Protein AF-0000000070726426 (afdb_homodimer)

Foldseek 3Di:
DVVCVVVVPPDPAQVCLVVQLVVCVVVVPVVSVQVSLVCLQPPYPDDLLVQCLSCQQNVPPVSVVVSLVPDAALCSCPNNDDPDPVSHDPVRVVVVVVSNVPHD/DVVCVPPVCPDDAQVCLVVQLVVCVVVVPVVSVQVSLVCLQPPYPDDLLVQCLSCQLNVPPVSVVVSLVPDAALCSCPNNDDPDPVSHDPVRVVVVVVSNVPHD

Nearest PDB structures (foldseek):
  8vpq-assembly1_A  TM=5.623E-01  e=3.431E+00  Homo sapiens
  7w3b-assembly1_Y  TM=4.624E-01  e=4.066E+00  Homo sapiens
  8voj-assembly1_A  TM=6.658E-01  e=1.156E+00  Homo sapiens
  8vpq-assembly1_A  TM=5.640E-01  e=2.253E+00  Homo sapiens

Organism: Caenorhabditis briggsae (NCBI:txid6238)

Secondary structure (DSSP, 8-state):
-HHHHHTTS----GGGHHHHHHHHHHTT-HHHHHHHHHHHHHT----HHHHHHHHHHTT-HHHHHHHHHT--SGGGGTT---SSGGGS-HHHHHHHHHHHHH--/-HHHHH-------GGGHHHHHHHHHHTT-HHHHHHHHHHHHHT----HHHHHHHHHHTT-HHHHHHHHHT--SGGGGTT---SSGGGS-HHHHHHHHHHHHH--

Structure (mmCIF, N/CA/C/O backbone):
data_AF-0000000070726426-model_v1
#
loop_
_entity.id
_entity.type
_entity.pdbx_description
1 polymer 'Protein CBG14992'
#
loop_
_atom_site.group_PDB
_atom_site.id
_atom_site.type_symbol
_atom_site.label_atom_id
_atom_site.label_alt_id
_atom_site.label_comp_id
_atom_site.label_asym_id
_atom_site.label_entity_id
_atom_site.label_seq_id
_atom_site.pdbx_PDB_ins_code
_atom_site.Cartn_x
_atom_site.Cartn_y
_atom_site.Cartn_z
_atom_site.occupancy
_atom_site.B_iso_or_equiv
_atom_site.auth_seq_id
_atom_site.auth_comp_id
_atom_site.auth_asym_id
_atom_site.auth_atom_id
_atom_site.pdbx_PDB_model_num
ATOM 1 N N . MET A 1 1 ? -20.375 26.469 16.703 1 30.02 1 MET A N 1
ATOM 2 C CA . MET A 1 1 ? -20.094 26.672 18.125 1 30.02 1 MET A CA 1
ATOM 3 C C . MET A 1 1 ? -18.766 26.031 18.516 1 30.02 1 MET A C 1
ATOM 5 O O . MET A 1 1 ? -17.938 26.672 19.156 1 30.02 1 MET A O 1
ATOM 9 N N . PHE A 1 2 ? -18.438 24.703 17.984 1 35.88 2 PHE A N 1
ATOM 10 C CA . PHE A 1 2 ? -17.312 23.891 18.422 1 35.88 2 PHE A CA 1
ATOM 11 C C . PHE A 1 2 ? -16 24.422 17.828 1 35.88 2 PHE A C 1
ATOM 13 O O . PHE A 1 2 ? -15.016 24.578 18.547 1 35.88 2 PHE A O 1
ATOM 20 N N . LEU A 1 3 ? -15.891 24.594 16.609 1 40.06 3 LEU A N 1
ATOM 21 C CA . LEU A 1 3 ? -14.695 25.141 15.961 1 40.06 3 LEU A CA 1
ATOM 22 C C . LEU A 1 3 ? -14.586 26.641 16.203 1 40.06 3 LEU A C 1
ATOM 24 O O . LEU A 1 3 ? -13.477 27.188 16.25 1 40.06 3 LEU A O 1
ATOM 28 N N . GLU A 1 4 ? -15.469 27.359 16.312 1 42.41 4 GLU A N 1
ATOM 29 C CA . GLU A 1 4 ? -15.453 28.734 16.812 1 42.41 4 GLU A CA 1
ATOM 30 C C . GLU A 1 4 ? -15.016 28.781 18.266 1 42.41 4 GLU A C 1
ATOM 32 O O . GLU A 1 4 ? -14.305 29.703 18.672 1 42.41 4 GLU A O 1
ATOM 37 N N . LEU A 1 5 ? -15.539 28.078 19.125 1 38.78 5 LEU A N 1
ATOM 38 C CA . LEU A 1 5 ? -15.359 27.781 20.531 1 38.78 5 LEU A CA 1
ATOM 39 C C . LEU A 1 5 ? -14.086 26.984 20.766 1 38.78 5 LEU A C 1
ATOM 41 O O . LEU A 1 5 ? -13.406 27.156 21.781 1 38.78 5 LEU A O 1
ATOM 45 N N . VAL A 1 6 ? -13.422 25.891 19.906 1 43.5 6 VAL A N 1
ATOM 46 C CA . VAL A 1 6 ? -12.109 25.672 19.312 1 43.5 6 VAL A CA 1
ATOM 47 C C . VAL A 1 6 ? -11.695 26.891 18.5 1 43.5 6 VAL A C 1
ATOM 49 O O . VAL A 1 6 ? -10.555 27.344 18.594 1 43.5 6 VAL A O 1
ATOM 52 N N . TYR A 1 7 ? -12.258 27.312 17.219 1 45.31 7 TYR A N 1
ATOM 53 C CA . TYR A 1 7 ? -11.367 28.328 16.641 1 45.31 7 TYR A CA 1
ATOM 54 C C . TYR A 1 7 ? -11.586 29.688 17.297 1 45.31 7 TYR A C 1
ATOM 56 O O . TYR A 1 7 ? -11.031 30.688 16.844 1 45.31 7 TYR A O 1
ATOM 64 N N . GLY A 1 8 ? -12.523 29.609 17.953 1 40.12 8 GLY A N 1
ATOM 65 C CA . GLY A 1 8 ? -12.188 30.875 18.609 1 40.12 8 GLY A CA 1
ATOM 66 C C . GLY A 1 8 ? -10.695 31.078 18.766 1 40.12 8 GLY A C 1
ATOM 67 O O . GLY A 1 8 ? -10.25 32.156 19.188 1 40.12 8 GLY A O 1
ATOM 68 N N . ILE A 1 9 ? -10.086 30.031 19.578 1 44.16 9 ILE A N 1
ATOM 69 C CA . ILE A 1 9 ? -8.688 29.781 19.922 1 44.16 9 ILE A CA 1
ATOM 70 C C . ILE A 1 9 ? -7.863 29.609 18.656 1 44.16 9 ILE A C 1
ATOM 72 O O . ILE A 1 9 ? -8.055 28.641 17.906 1 44.16 9 ILE A O 1
ATOM 76 N N . SER A 1 10 ? -7.43 30.562 17.875 1 51.22 10 SER A N 1
ATOM 77 C CA . SER A 1 10 ? -6.562 30.859 16.734 1 51.22 10 SER A CA 1
ATOM 78 C C . SER A 1 10 ? -5.57 29.734 16.484 1 51.22 10 SER A C 1
ATOM 80 O O . SER A 1 10 ? -5.328 29.359 15.344 1 51.22 10 SER A O 1
ATOM 82 N N . VAL A 1 11 ? -4.445 29.312 17.391 1 64.62 11 VAL A N 1
ATOM 83 C CA . VAL A 1 11 ? -3.053 28.984 17.094 1 64.62 11 VAL A CA 1
ATOM 84 C C . VAL A 1 11 ? -2.879 27.469 17.062 1 64.62 11 VAL A C 1
ATOM 86 O O . VAL A 1 11 ? -3.057 26.797 18.078 1 64.62 11 VAL A O 1
ATOM 89 N N . VAL A 1 12 ? -3.324 26.844 15.984 1 81.44 12 VAL A N 1
ATOM 90 C CA . VAL A 1 12 ? -2.816 25.484 15.789 1 81.44 12 VAL A CA 1
ATOM 91 C C . VAL A 1 12 ? -1.344 25.422 16.188 1 81.44 12 VAL A C 1
ATOM 93 O O . VAL A 1 12 ? -0.541 26.25 15.75 1 81.44 12 VAL A O 1
ATOM 96 N N . GLU A 1 13 ? -1.135 24.594 17.25 1 87.5 13 GLU A N 1
ATOM 97 C CA . GLU A 1 13 ? 0.245 24.391 17.688 1 87.5 13 GLU A CA 1
ATOM 98 C C . GLU A 1 13 ? 0.695 22.953 17.438 1 87.5 13 GLU A C 1
ATOM 100 O O . GLU A 1 13 ? -0.13 22.031 17.391 1 87.5 13 GLU A O 1
ATOM 105 N N . ASP A 1 14 ? 1.943 22.781 17.344 1 93.5 14 ASP A N 1
ATOM 106 C CA . ASP A 1 14 ? 2.533 21.469 17.062 1 93.5 14 ASP A CA 1
ATOM 107 C C . ASP A 1 14 ? 2.094 20.438 18.109 1 93.5 14 ASP A C 1
ATOM 109 O O . ASP A 1 14 ? 1.798 19.297 17.766 1 93.5 14 ASP A O 1
ATOM 113 N N . GLU A 1 15 ? 1.924 20.812 19.328 1 91.25 15 GLU A N 1
ATOM 114 C CA . GLU A 1 15 ? 1.664 19.891 20.438 1 91.25 15 GLU A CA 1
ATOM 115 C C . GLU A 1 15 ? 0.24 19.359 20.375 1 91.25 15 GLU A C 1
ATOM 117 O O . GLU A 1 15 ? -0.05 18.297 20.938 1 91.25 15 GLU A O 1
ATOM 122 N N . LYS A 1 16 ? -0.552 19.953 19.703 1 91.56 16 LYS A N 1
ATOM 123 C CA . LYS A 1 16 ? -1.965 19.594 19.734 1 91.56 16 LYS A CA 1
ATOM 124 C C . LYS A 1 16 ? -2.449 19.109 18.375 1 91.56 16 LYS A C 1
ATOM 126 O O . LYS A 1 16 ? -3.594 18.672 18.234 1 91.56 16 LYS A O 1
ATOM 131 N N . ILE A 1 17 ? -1.637 19.172 17.422 1 94.31 17 ILE A N 1
ATOM 132 C CA . ILE A 1 17 ? -2.039 19 16.031 1 94.31 17 ILE A CA 1
ATOM 133 C C . ILE A 1 17 ? -2.607 17.594 15.836 1 94.31 17 ILE A C 1
ATOM 135 O O . ILE A 1 17 ? -3.619 17.422 15.148 1 94.31 17 ILE A O 1
ATOM 139 N N . SER A 1 18 ? -2.098 16.594 16.438 1 93.75 18 SER A N 1
ATOM 140 C CA . SER A 1 18 ? -2.561 15.219 16.281 1 93.75 18 SER A CA 1
ATOM 141 C C . SER A 1 18 ? -3.969 15.039 16.844 1 93.75 18 SER A C 1
ATOM 143 O O . SER A 1 18 ? -4.828 14.445 16.188 1 93.75 18 SER A O 1
ATOM 145 N N . GLU A 1 19 ? -4.133 15.508 18 1 93.5 19 GLU A N 1
ATOM 146 C CA . GLU A 1 19 ? -5.445 15.406 18.625 1 93.5 19 GLU A CA 1
ATOM 147 C C . GLU A 1 19 ? -6.496 16.188 17.844 1 93.5 19 GLU A C 1
ATOM 149 O O . GLU A 1 19 ? -7.621 15.711 17.672 1 93.5 19 GLU A O 1
ATOM 154 N N . LEU A 1 20 ? -6.117 17.359 17.469 1 93.5 20 LEU A N 1
ATOM 155 C CA . LEU A 1 20 ? -7.027 18.188 16.688 1 93.5 20 LEU A CA 1
ATOM 156 C C . LEU A 1 20 ? -7.453 17.484 15.414 1 93.5 20 LEU A C 1
ATOM 158 O O . LEU A 1 20 ? -8.633 17.484 15.062 1 93.5 20 LEU A O 1
ATOM 162 N N . LEU A 1 21 ? -6.555 16.875 14.75 1 95.06 21 LEU A N 1
ATOM 163 C CA . LEU A 1 21 ? -6.832 16.188 13.5 1 95.06 21 LEU A CA 1
ATOM 164 C C . LEU A 1 21 ? -7.75 14.992 13.734 1 95.06 21 LEU A C 1
ATOM 166 O O . LEU A 1 21 ? -8.68 14.75 12.961 1 95.06 21 LEU A O 1
ATOM 170 N N . LYS A 1 22 ? -7.484 14.273 14.75 1 94.69 22 LYS A N 1
ATOM 171 C CA . LYS A 1 22 ? -8.32 13.125 15.086 1 94.69 22 LYS A CA 1
ATOM 172 C C . LYS A 1 22 ? -9.773 13.547 15.297 1 94.69 22 LYS A C 1
ATOM 174 O O . LYS A 1 22 ? -10.688 12.914 14.766 1 94.69 22 LYS A O 1
ATOM 179 N N . LEU A 1 23 ? -9.922 14.555 16.047 1 93.31 23 LEU A N 1
ATOM 180 C CA . LEU A 1 23 ? -11.266 15.062 16.312 1 93.31 23 LEU A CA 1
ATOM 181 C C . LEU A 1 23 ? -11.922 15.57 15.031 1 93.31 23 LEU A C 1
ATOM 183 O O . LEU A 1 23 ? -13.094 15.266 14.773 1 93.31 23 LEU A O 1
ATOM 187 N N . ALA A 1 24 ? -11.195 16.422 14.297 1 94.62 24 ALA A N 1
ATOM 188 C CA . ALA A 1 24 ? -11.719 16.969 13.047 1 94.62 24 ALA A CA 1
ATOM 189 C C . ALA A 1 24 ? -12.164 15.844 12.109 1 94.62 24 ALA A C 1
ATOM 191 O O . ALA A 1 24 ? -13.203 15.945 11.461 1 94.62 24 ALA A O 1
ATOM 192 N N . ASP A 1 25 ? -11.406 14.789 11.984 1 93.19 25 ASP A N 1
ATOM 193 C CA . ASP A 1 25 ? -11.727 13.641 11.141 1 93.19 25 ASP A CA 1
ATOM 194 C C . ASP A 1 25 ? -12.953 12.906 11.664 1 93.19 25 ASP A C 1
ATOM 196 O O . ASP A 1 25 ? -13.844 12.539 10.891 1 93.19 25 ASP A O 1
ATOM 200 N N . PHE A 1 26 ? -13.039 12.789 12.938 1 94.06 26 PHE A N 1
ATOM 201 C CA . PHE A 1 26 ? -14.141 12.078 13.578 1 94.06 26 PHE A CA 1
ATOM 202 C C . PHE A 1 26 ? -15.469 12.773 13.289 1 94.06 26 PHE A C 1
ATOM 204 O O . PHE A 1 26 ? -16.469 12.117 13.016 1 94.06 26 PHE A O 1
ATOM 211 N N . PHE A 1 27 ? -15.383 13.977 13.289 1 93.69 27 PHE A N 1
ATOM 212 C CA . PHE A 1 27 ? -16.594 14.758 13.102 1 93.69 27 PHE A CA 1
ATOM 213 C C . PHE A 1 27 ? -16.766 15.164 11.641 1 93.69 27 PHE A C 1
ATOM 215 O O . PHE A 1 27 ? -17.656 15.93 11.297 1 93.69 27 PHE A O 1
ATOM 222 N N . ASN A 1 28 ? -15.898 14.727 10.797 1 94.75 28 ASN A N 1
ATOM 223 C CA . ASN A 1 28 ? -15.922 15.031 9.367 1 94.75 28 ASN A CA 1
ATOM 224 C C . ASN A 1 28 ? -15.922 16.531 9.109 1 94.75 28 ASN A C 1
ATOM 226 O O . ASN A 1 28 ? -16.719 17.031 8.312 1 94.75 28 ASN A O 1
ATOM 230 N N . CYS A 1 29 ? -15.094 17.25 9.781 1 93.81 29 CYS A N 1
ATOM 231 C CA . CYS A 1 29 ? -14.969 18.703 9.648 1 93.81 29 CYS A CA 1
ATOM 232 C C . CYS A 1 29 ? -13.82 19.062 8.719 1 93.81 29 CYS A C 1
ATOM 234 O O . CYS A 1 29 ? -12.695 19.281 9.164 1 93.81 29 CYS A O 1
ATOM 236 N N . GLN A 1 30 ? -14.164 19.25 7.48 1 92.44 30 GLN A N 1
ATOM 237 C CA . GLN A 1 30 ? -13.141 19.469 6.461 1 92.44 30 GLN A CA 1
ATOM 238 C C . GLN A 1 30 ? -12.445 20.812 6.664 1 92.44 30 GLN A C 1
ATOM 240 O O . GLN A 1 30 ? -11.242 20.938 6.438 1 92.44 30 GLN A O 1
ATOM 245 N N . THR A 1 31 ? -13.117 21.781 7.074 1 92.81 31 THR A N 1
ATOM 246 C CA . THR A 1 31 ? -12.523 23.109 7.285 1 92.81 31 THR A CA 1
ATOM 247 C C . THR A 1 31 ? -11.422 23.031 8.344 1 92.81 31 THR A C 1
ATOM 249 O O . THR A 1 31 ? -10.367 23.672 8.188 1 92.81 31 THR A O 1
ATOM 252 N N . ALA A 1 32 ? -11.633 22.359 9.391 1 92.44 32 ALA A N 1
ATOM 253 C CA . ALA A 1 32 ? -10.633 22.188 10.445 1 92.44 32 ALA A CA 1
ATOM 254 C C . ALA A 1 32 ? -9.414 21.422 9.938 1 92.44 32 ALA A C 1
ATOM 256 O O . ALA A 1 32 ? -8.273 21.766 10.258 1 92.44 32 ALA A O 1
ATOM 257 N N . ILE A 1 33 ? -9.648 20.406 9.195 1 95 33 ILE A N 1
ATOM 258 C CA . ILE A 1 33 ? -8.555 19.641 8.586 1 95 33 ILE A CA 1
ATOM 259 C C . ILE A 1 33 ? -7.723 20.547 7.691 1 95 33 ILE A C 1
ATOM 261 O O . ILE A 1 33 ? -6.492 20.531 7.75 1 95 33 ILE A O 1
ATOM 265 N N . ASP A 1 34 ? -8.453 21.391 6.941 1 94.81 34 ASP A N 1
ATOM 266 C CA . ASP A 1 34 ? -7.762 22.312 6.047 1 94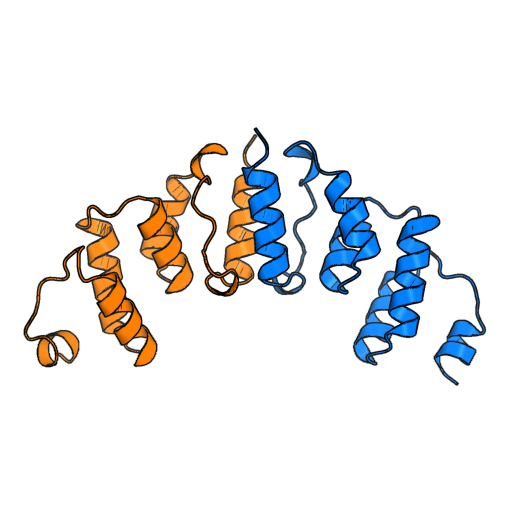.81 34 ASP A CA 1
ATOM 267 C C . ASP A 1 34 ? -6.879 23.281 6.836 1 94.81 34 ASP A C 1
ATOM 269 O O . ASP A 1 34 ? -5.766 23.594 6.41 1 94.81 34 ASP A O 1
ATOM 273 N N . ARG A 1 35 ? -7.301 23.75 7.918 1 92.38 35 ARG A N 1
ATOM 274 C CA . ARG A 1 35 ? -6.523 24.656 8.75 1 92.38 35 ARG A CA 1
ATOM 275 C C . ARG A 1 35 ? -5.297 23.969 9.336 1 92.38 35 ARG A C 1
ATOM 277 O O . ARG A 1 35 ? -4.219 24.547 9.414 1 92.38 35 ARG A O 1
ATOM 284 N N . CYS A 1 36 ? -5.469 22.781 9.75 1 95.5 36 CYS A N 1
ATOM 285 C CA . CYS A 1 36 ? -4.336 22 10.242 1 95.5 36 CYS A CA 1
ATOM 286 C C . CYS A 1 36 ? -3.307 21.781 9.141 1 95.5 36 CYS A C 1
ATOM 288 O O . CYS A 1 36 ? -2.102 21.875 9.383 1 95.5 36 CYS A O 1
ATOM 290 N N . GLU A 1 37 ? -3.793 21.484 7.922 1 96.88 37 GLU A N 1
ATOM 291 C CA . GLU A 1 37 ? -2.873 21.312 6.801 1 96.88 37 GLU A CA 1
ATOM 292 C C . GLU A 1 37 ? -2.045 22.578 6.582 1 96.88 37 GLU A C 1
ATOM 294 O O . GLU A 1 37 ? -0.83 22.5 6.387 1 96.88 37 GLU A O 1
ATOM 299 N N . GLU A 1 38 ? -2.73 23.703 6.633 1 95.19 38 GLU A N 1
ATOM 300 C CA . GLU A 1 38 ? -2.037 24.984 6.445 1 95.19 38 GLU A CA 1
ATOM 301 C C . GLU A 1 38 ? -0.96 25.188 7.508 1 95.19 38 GLU A C 1
ATOM 303 O O . GLU A 1 38 ? 0.153 25.609 7.195 1 95.19 38 GLU A O 1
ATOM 308 N N . PHE A 1 39 ? -1.278 24.953 8.688 1 94.88 39 PHE A N 1
ATOM 309 C CA . PHE A 1 39 ? -0.322 25.078 9.781 1 94.88 39 PHE A CA 1
ATOM 310 C C . PHE A 1 39 ? 0.874 24.156 9.562 1 94.88 39 PHE A C 1
ATOM 312 O O . PHE A 1 39 ? 2.023 24.594 9.672 1 94.88 39 PHE A O 1
ATOM 319 N N . LEU A 1 40 ? 0.637 22.859 9.195 1 96.75 40 LEU A N 1
ATOM 320 C CA . LEU A 1 40 ? 1.698 21.891 8.969 1 96.75 40 LEU A CA 1
ATOM 321 C C . LEU A 1 40 ? 2.57 22.312 7.785 1 96.75 40 LEU A C 1
ATOM 323 O O . LEU A 1 40 ? 3.781 22.078 7.789 1 96.75 40 LEU A O 1
ATOM 327 N N . PHE A 1 41 ? 1.938 22.922 6.848 1 96.75 41 PHE A N 1
ATOM 328 C CA . PHE A 1 41 ? 2.605 23.297 5.605 1 96.75 41 PHE A CA 1
ATOM 329 C C . PHE A 1 41 ? 3.533 24.484 5.828 1 96.75 41 PHE A C 1
ATOM 331 O O . PHE A 1 41 ? 4.672 24.484 5.359 1 96.75 41 PHE A O 1
ATOM 338 N N . PHE A 1 42 ? 3.127 25.469 6.578 1 94.75 42 PHE A N 1
ATOM 339 C CA . PHE A 1 42 ? 3.828 26.75 6.594 1 94.75 42 PHE A CA 1
ATOM 340 C C . PHE A 1 42 ? 4.543 26.953 7.926 1 94.75 42 PHE A C 1
ATOM 342 O O . PHE A 1 42 ? 5.578 27.609 7.984 1 94.75 42 PHE A O 1
ATOM 349 N N . ARG A 1 43 ? 4.07 26.391 8.992 1 93.56 43 ARG A N 1
ATOM 350 C CA . ARG A 1 43 ? 4.5 26.922 10.289 1 93.56 43 ARG A CA 1
ATOM 351 C C . ARG A 1 43 ? 5.062 25.797 11.164 1 93.56 43 ARG A C 1
ATOM 353 O O . ARG A 1 43 ? 5.918 26.047 12.023 1 93.56 43 ARG A O 1
ATOM 360 N N . SER A 1 44 ? 4.598 24.656 11.016 1 95.38 44 SER A N 1
ATOM 361 C CA . SER A 1 44 ? 4.895 23.547 11.93 1 95.38 44 SER A CA 1
ATOM 362 C C . SER A 1 44 ? 6.367 23.156 11.867 1 95.38 44 SER A C 1
ATOM 364 O O . SER A 1 44 ? 6.957 23.125 10.781 1 95.38 44 SER A O 1
ATOM 366 N N . HIS A 1 45 ? 6.922 22.734 13.055 1 96 45 HIS A N 1
ATOM 367 C CA . HIS A 1 45 ? 8.289 22.234 13.148 1 96 45 HIS A CA 1
ATOM 368 C C . HIS A 1 45 ? 8.312 20.719 13.289 1 96 45 HIS A C 1
ATOM 370 O O . HIS A 1 45 ? 9.359 20.125 13.57 1 96 45 HIS A O 1
ATOM 376 N N . GLN A 1 46 ? 7.176 20.078 13.156 1 95.88 46 GLN A N 1
ATOM 377 C CA . GLN A 1 46 ? 7.121 18.625 13.203 1 95.88 46 GLN A CA 1
ATOM 378 C C . GLN A 1 46 ? 8.062 18 12.172 1 95.88 46 GLN A C 1
ATOM 380 O O . GLN A 1 46 ? 8.32 18.594 11.125 1 95.88 46 GLN A O 1
ATOM 385 N N . PRO A 1 47 ? 8.609 16.828 12.508 1 95.19 47 PRO A N 1
ATOM 386 C CA . PRO A 1 47 ? 9.516 16.188 11.555 1 95.19 47 PRO A CA 1
ATOM 387 C C . PRO A 1 47 ? 8.828 15.82 10.242 1 95.19 47 PRO A C 1
ATOM 389 O O . PRO A 1 47 ? 7.598 15.727 10.188 1 95.19 47 PRO A O 1
ATOM 392 N N . PHE A 1 48 ? 9.672 15.664 9.211 1 95.06 48 PHE A N 1
ATOM 393 C CA . PHE A 1 48 ? 9.219 15.32 7.871 1 95.06 48 PHE A CA 1
ATOM 394 C C . PHE A 1 48 ? 8.344 14.07 7.902 1 95.06 48 PHE A C 1
ATOM 396 O O . PHE A 1 48 ? 7.293 14.031 7.262 1 95.06 48 PHE A O 1
ATOM 403 N N . GLU A 1 49 ? 8.688 13.07 8.664 1 95 49 GLU A N 1
ATOM 404 C CA . GLU A 1 49 ? 7.973 11.805 8.734 1 95 49 GLU A CA 1
ATOM 405 C C . GLU A 1 49 ? 6.539 12 9.219 1 95 49 GLU A C 1
ATOM 407 O O . GLU A 1 49 ? 5.605 11.406 8.664 1 95 49 GLU A O 1
ATOM 412 N N . PHE A 1 50 ? 6.434 12.82 10.242 1 96.38 50 PHE A N 1
ATOM 413 C CA . PHE A 1 50 ? 5.109 13.102 10.781 1 96.38 50 PHE A CA 1
ATOM 414 C C . PHE A 1 50 ? 4.242 13.805 9.742 1 96.38 50 PHE A C 1
ATOM 416 O O . PHE A 1 50 ? 3.084 13.438 9.539 1 96.38 50 PHE A O 1
ATOM 423 N N . LYS A 1 51 ? 4.836 14.805 9.125 1 97.31 51 LYS A N 1
ATOM 424 C CA . LYS A 1 51 ? 4.082 15.586 8.148 1 97.31 51 LYS A CA 1
ATOM 425 C C . LYS A 1 51 ? 3.646 14.711 6.973 1 97.31 51 LYS A C 1
ATOM 427 O O . LYS A 1 51 ? 2.502 14.789 6.527 1 97.31 51 LYS A O 1
ATOM 432 N N . PHE A 1 52 ? 4.48 13.867 6.523 1 97.19 52 PHE A N 1
ATOM 433 C CA . PHE A 1 52 ? 4.176 12.969 5.418 1 97.19 52 PHE A CA 1
ATOM 434 C C . PHE A 1 52 ? 3.049 12.016 5.789 1 97.19 52 PHE A C 1
ATOM 436 O O . PHE A 1 52 ? 2.045 11.922 5.078 1 97.19 52 PHE A O 1
ATOM 443 N N . GLN A 1 53 ? 3.15 11.352 6.867 1 97.12 53 GLN A N 1
ATOM 444 C CA . GLN A 1 53 ? 2.148 10.383 7.301 1 97.12 53 GLN A CA 1
ATOM 445 C C . GLN A 1 53 ? 0.795 11.055 7.52 1 97.12 53 GLN A C 1
ATOM 447 O O . GLN A 1 53 ? -0.244 10.492 7.16 1 97.12 53 GLN A O 1
ATOM 452 N N . THR A 1 54 ? 0.915 12.195 8.117 1 97.38 54 THR A N 1
ATOM 453 C CA . THR A 1 54 ? -0.304 12.953 8.383 1 97.38 54 THR A CA 1
ATOM 454 C C . THR A 1 54 ? -0.987 13.352 7.074 1 97.38 54 THR A C 1
ATOM 456 O O . THR A 1 54 ? -2.211 13.266 6.957 1 97.38 54 THR A O 1
ATOM 459 N N . ALA A 1 55 ? -0.184 13.773 6.102 1 98 55 ALA A N 1
ATOM 460 C CA . ALA A 1 55 ? -0.726 14.172 4.805 1 98 55 ALA A CA 1
ATOM 461 C C . ALA A 1 55 ? -1.484 13.016 4.152 1 98 55 ALA A C 1
ATOM 463 O O . ALA A 1 55 ? -2.586 13.203 3.631 1 98 55 ALA A O 1
ATOM 464 N N . LEU A 1 56 ? -0.923 11.82 4.18 1 97.25 56 LEU A N 1
ATOM 465 C CA . LEU A 1 56 ? -1.536 10.656 3.553 1 97.25 56 LEU A CA 1
ATOM 466 C C . LEU A 1 56 ? -2.748 10.188 4.352 1 97.25 56 LEU A C 1
ATOM 468 O O . LEU A 1 56 ? -3.807 9.914 3.779 1 97.25 56 LEU A O 1
ATOM 472 N N . LYS A 1 57 ? -2.633 10.211 5.656 1 96.44 57 LYS A N 1
ATOM 473 C CA . LYS A 1 57 ? -3.699 9.719 6.523 1 96.44 57 LYS A CA 1
ATOM 474 C C . LYS A 1 57 ? -4.949 10.586 6.402 1 96.44 57 LYS A C 1
ATOM 476 O O . LYS A 1 57 ? -6.07 10.062 6.375 1 96.44 57 LYS A O 1
ATOM 481 N N . TYR A 1 58 ? -4.742 11.844 6.32 1 96.62 58 TYR A N 1
ATOM 482 C CA . TYR A 1 58 ? -5.879 12.758 6.359 1 96.62 58 TYR A CA 1
ATOM 483 C C . TYR A 1 58 ? -6.133 13.375 4.992 1 96.62 58 TYR A C 1
ATOM 485 O O . TYR A 1 58 ? -6.832 14.383 4.875 1 96.62 58 TYR A O 1
ATOM 493 N N . LYS A 1 59 ? -5.547 12.859 3.969 1 95.94 59 LYS A N 1
ATOM 494 C CA . LYS A 1 59 ? -5.797 13.203 2.572 1 95.94 59 LYS A CA 1
ATOM 495 C C . LYS A 1 59 ? -5.531 14.688 2.318 1 95.94 59 LYS A C 1
ATOM 497 O O . LYS A 1 59 ? -6.344 15.367 1.688 1 95.94 59 LYS A O 1
ATOM 502 N N . MET A 1 60 ? -4.418 15.148 2.801 1 97.44 60 MET A N 1
ATOM 503 C CA . MET A 1 60 ? -3.986 16.531 2.625 1 97.44 60 MET A CA 1
ATOM 504 C C . MET A 1 60 ? -3.145 16.688 1.361 1 97.44 60 MET A C 1
ATOM 506 O O . MET A 1 60 ? -1.922 16.531 1.402 1 97.44 60 MET A O 1
ATOM 510 N N . GLU A 1 61 ? -3.744 17.141 0.304 1 96.06 61 GLU A N 1
ATOM 511 C CA . GLU A 1 61 ? -3.123 17.062 -1.015 1 96.06 61 GLU A CA 1
ATOM 512 C C . GLU A 1 61 ? -1.946 18.031 -1.124 1 96.06 61 GLU A C 1
ATOM 514 O O . GLU A 1 61 ? -0.89 17.672 -1.65 1 96.06 61 GLU A O 1
ATOM 519 N N . LYS A 1 62 ? -2.1 19.203 -0.689 1 96.81 62 LYS A N 1
ATOM 520 C CA . LYS A 1 62 ? -1.03 20.188 -0.807 1 96.81 62 LYS A CA 1
ATOM 521 C C . LYS A 1 62 ? 0.2 19.766 -0.01 1 96.81 62 LYS A C 1
ATOM 523 O O . LYS A 1 62 ? 1.326 19.844 -0.504 1 96.81 62 LYS A O 1
ATOM 528 N N . LEU A 1 63 ? -0.009 19.391 1.169 1 97.88 63 LEU A N 1
ATOM 529 C CA . LEU A 1 63 ? 1.088 18.922 2.01 1 97.88 63 LEU A CA 1
ATOM 530 C C . LEU A 1 63 ? 1.736 17.672 1.42 1 97.88 63 LEU A C 1
ATOM 532 O O . LEU A 1 63 ? 2.961 17.531 1.443 1 97.88 63 LEU A O 1
ATOM 536 N N . LYS A 1 64 ? 0.885 16.719 0.931 1 97.5 64 LYS A N 1
ATOM 537 C CA . LYS A 1 64 ? 1.375 15.5 0.292 1 97.5 64 LYS A CA 1
ATOM 538 C C . LYS A 1 64 ? 2.344 15.828 -0.841 1 97.5 64 LYS A C 1
ATOM 540 O O . LYS A 1 64 ? 3.432 15.25 -0.917 1 97.5 64 LYS A O 1
ATOM 545 N N . VAL A 1 65 ? 2.02 16.703 -1.687 1 96.75 65 VAL A N 1
ATOM 546 C CA . VAL A 1 65 ? 2.842 17.078 -2.836 1 96.75 65 VAL A CA 1
ATOM 547 C C . VAL A 1 65 ? 4.176 17.641 -2.355 1 96.75 65 VAL A C 1
ATOM 549 O O . VAL A 1 65 ? 5.234 17.25 -2.857 1 96.75 65 VAL A O 1
ATOM 552 N N . LYS A 1 66 ? 4.156 18.531 -1.453 1 96.06 66 LYS A N 1
ATOM 553 C CA . LYS A 1 66 ? 5.379 19.094 -0.888 1 96.06 66 LYS A CA 1
ATOM 554 C C . LYS A 1 66 ? 6.285 18 -0.343 1 96.06 66 LYS A C 1
ATOM 556 O O . LYS A 1 66 ? 7.5 18.016 -0.566 1 96.06 66 LYS A O 1
ATOM 561 N N . CYS A 1 67 ? 5.75 17.062 0.356 1 96 67 CYS A N 1
ATOM 562 C CA . CYS A 1 67 ? 6.516 15.969 0.953 1 96 67 CYS A CA 1
ATOM 563 C C . CYS A 1 67 ? 7.133 15.086 -0.122 1 96 67 CYS A C 1
ATOM 565 O O . CYS A 1 67 ? 8.305 14.711 -0.03 1 96 67 CYS A O 1
ATOM 567 N N . TYR A 1 68 ? 6.387 14.734 -1.162 1 95.44 68 TYR A N 1
ATOM 568 C CA . TYR A 1 68 ? 6.891 13.875 -2.232 1 95.44 68 TYR A CA 1
ATOM 569 C C . TYR A 1 68 ? 8.055 14.539 -2.955 1 95.44 68 TYR A C 1
ATOM 571 O O . TYR A 1 68 ? 8.969 13.859 -3.426 1 95.44 68 TYR A O 1
ATOM 579 N N . SER A 1 69 ? 7.98 15.812 -3.025 1 94.25 69 SER A N 1
ATOM 580 C CA . SER A 1 69 ? 9.047 16.547 -3.703 1 94.25 69 SER A CA 1
ATOM 581 C C . SER A 1 69 ? 10.367 16.422 -2.951 1 94.25 69 SER A C 1
ATOM 583 O O . SER A 1 69 ? 11.438 16.594 -3.535 1 94.25 69 SER A O 1
ATOM 585 N N . GLY A 1 70 ? 10.32 16.062 -1.732 1 91.56 70 GLY A N 1
ATOM 586 C CA . GLY A 1 70 ? 11.508 15.93 -0.913 1 91.56 70 GLY A CA 1
ATOM 587 C C . GLY A 1 70 ? 12.102 14.531 -0.941 1 91.56 70 GLY A C 1
ATOM 588 O O . GLY A 1 70 ? 13.188 14.297 -0.407 1 91.56 70 GLY A O 1
ATOM 589 N N . LEU A 1 71 ? 11.445 13.648 -1.555 1 94.12 71 LEU A N 1
ATOM 590 C CA . LEU A 1 71 ? 11.906 12.266 -1.612 1 94.12 71 LEU A CA 1
ATOM 591 C C . LEU A 1 71 ? 12.766 12.031 -2.85 1 94.12 71 LEU A C 1
ATOM 593 O O . LEU A 1 71 ? 12.258 12.055 -3.975 1 94.12 71 LEU A O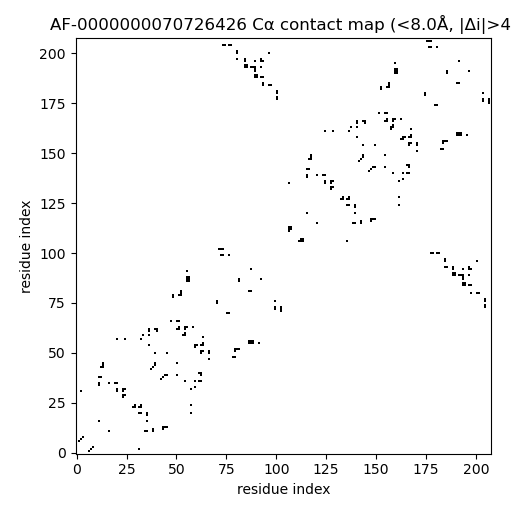 1
ATOM 597 N N . SER A 1 72 ? 14.109 11.844 -2.615 1 91.44 72 SER A N 1
ATOM 598 C CA . SER A 1 72 ? 15 11.758 -3.766 1 91.44 72 SER A CA 1
ATOM 599 C C . SER A 1 72 ? 15.938 10.562 -3.648 1 91.44 72 SER A C 1
ATOM 601 O O . SER A 1 72 ? 16.562 10.156 -4.629 1 91.44 72 SER A O 1
ATOM 603 N N . LYS A 1 73 ? 16.141 10.094 -2.475 1 91.19 73 LYS A N 1
ATOM 604 C CA . LYS A 1 73 ? 16.984 8.914 -2.273 1 91.19 73 LYS A CA 1
ATOM 605 C C . LYS A 1 73 ? 16.266 7.871 -1.414 1 91.19 73 LYS A C 1
ATOM 607 O O . LYS A 1 73 ? 15.359 8.203 -0.658 1 91.19 73 LYS A O 1
ATOM 612 N N . ASN A 1 74 ? 16.641 6.609 -1.497 1 88.31 74 ASN A N 1
ATOM 613 C CA . ASN A 1 74 ? 16.016 5.492 -0.797 1 88.31 74 ASN A CA 1
ATOM 614 C C . ASN A 1 74 ? 15.945 5.738 0.707 1 88.31 74 ASN A C 1
ATOM 616 O O . ASN A 1 74 ? 14.961 5.395 1.355 1 88.31 74 ASN A O 1
ATOM 620 N N . THR A 1 75 ? 16.969 6.332 1.232 1 89.75 75 THR A N 1
ATOM 621 C CA . THR A 1 75 ? 17.031 6.543 2.674 1 89.75 75 THR A CA 1
ATOM 622 C C . THR A 1 75 ? 15.953 7.52 3.135 1 89.75 75 THR A C 1
ATOM 624 O O . THR A 1 75 ? 15.609 7.559 4.316 1 89.75 75 THR A O 1
ATOM 627 N N . ASP A 1 76 ? 15.453 8.32 2.264 1 93.31 76 ASP A N 1
ATOM 628 C CA . ASP A 1 76 ? 14.43 9.305 2.613 1 93.31 76 ASP A CA 1
ATOM 629 C C . ASP A 1 76 ? 13.125 8.617 3.012 1 93.31 76 ASP A C 1
ATOM 631 O O . ASP A 1 76 ? 12.258 9.234 3.635 1 93.31 76 ASP A O 1
ATOM 635 N N . PHE A 1 77 ? 13.016 7.379 2.674 1 95.19 77 PHE A N 1
ATOM 636 C CA . PHE A 1 77 ? 11.766 6.668 2.91 1 95.19 77 PHE A CA 1
ATOM 637 C C . PHE A 1 77 ? 11.781 5.984 4.27 1 95.19 77 PHE A C 1
ATOM 639 O O . PHE A 1 77 ? 10.75 5.496 4.738 1 95.19 77 PHE A O 1
ATOM 646 N N . SER A 1 78 ? 12.938 6.062 4.812 1 91.94 78 SER A N 1
ATOM 647 C CA . SER A 1 78 ? 13.055 5.449 6.133 1 91.94 78 SER A CA 1
ATOM 648 C C . SER A 1 78 ? 12.141 6.125 7.145 1 91.94 78 SER A C 1
ATOM 650 O O . SER A 1 78 ? 12.07 7.355 7.199 1 91.94 78 SER A O 1
ATOM 652 N N . GLY A 1 79 ? 11.383 5.398 7.852 1 91.69 79 GLY A N 1
ATOM 653 C CA . GLY A 1 79 ? 10.531 5.953 8.891 1 91.69 79 GLY A CA 1
ATOM 654 C C . GLY A 1 79 ? 9.156 6.352 8.391 1 91.69 79 GLY A C 1
ATOM 655 O O . GLY A 1 79 ? 8.312 6.805 9.164 1 91.69 79 GLY A O 1
ATOM 656 N N . LEU A 1 80 ? 8.93 6.246 7.133 1 95.31 80 LEU A N 1
ATOM 657 C CA . LEU A 1 80 ? 7.668 6.707 6.566 1 95.31 80 LEU A CA 1
ATOM 658 C C . LEU A 1 80 ? 6.594 5.633 6.688 1 95.31 80 LEU A C 1
ATOM 660 O O . LEU A 1 80 ? 5.418 5.895 6.426 1 95.31 80 LEU A O 1
ATOM 664 N N . SER A 1 81 ? 7 4.473 7.062 1 94.69 81 SER A N 1
ATOM 665 C CA . SER A 1 81 ? 6.023 3.406 7.262 1 94.69 81 SER A CA 1
ATOM 666 C C . SER A 1 81 ? 5.031 3.764 8.367 1 94.69 81 SER A C 1
ATOM 668 O O . SER A 1 81 ? 5.434 4.09 9.484 1 94.69 81 SER A O 1
ATOM 670 N N . PRO A 1 82 ? 3.799 3.674 8.055 1 93.81 82 PRO A N 1
ATOM 671 C CA . PRO A 1 82 ? 2.816 3.994 9.094 1 93.81 82 PRO A CA 1
ATOM 672 C C . PRO A 1 82 ? 2.711 2.908 10.164 1 93.81 82 PRO A C 1
ATOM 674 O O . PRO A 1 82 ? 3.104 1.763 9.922 1 93.81 82 PRO A O 1
ATOM 677 N N . GLN A 1 83 ? 2.217 3.342 11.242 1 91.25 83 GLN A N 1
ATOM 678 C CA . GLN A 1 83 ? 1.927 2.35 12.273 1 91.25 83 GLN A CA 1
ATOM 679 C C . GLN A 1 83 ? 0.799 1.419 11.844 1 91.25 83 GLN A C 1
ATOM 681 O O . GLN A 1 83 ? 0.878 0.205 12.039 1 91.25 83 GLN A O 1
ATOM 686 N N . ASP A 1 84 ? -0.163 2.016 11.258 1 95.62 84 ASP A N 1
ATOM 687 C CA . ASP A 1 84 ? -1.288 1.269 10.703 1 95.62 84 ASP A CA 1
ATOM 688 C C . ASP A 1 84 ? -1.288 1.329 9.172 1 95.62 84 ASP A C 1
ATOM 690 O O . ASP A 1 84 ? -1.409 2.408 8.594 1 95.62 84 ASP A O 1
ATOM 694 N N . ALA A 1 85 ? -1.217 0.169 8.555 1 96.69 85 ALA A N 1
ATOM 695 C CA . ALA A 1 85 ? -1.169 0.086 7.098 1 96.69 85 ALA A CA 1
ATOM 696 C C . ALA A 1 85 ? -2.406 0.722 6.473 1 96.69 85 ALA A C 1
ATOM 698 O O . ALA A 1 85 ? -2.359 1.202 5.336 1 96.69 85 ALA A O 1
ATOM 699 N N . HIS A 1 86 ? -3.486 0.766 7.219 1 96.44 86 HIS A N 1
ATOM 700 C CA . HIS A 1 86 ? -4.758 1.244 6.688 1 96.44 86 HIS A CA 1
ATOM 701 C C . HIS A 1 86 ? -4.824 2.768 6.707 1 96.44 86 HIS A C 1
ATOM 703 O O . HIS A 1 86 ? -5.785 3.357 6.203 1 96.44 86 HIS A O 1
ATOM 709 N N . ASP A 1 87 ? -3.762 3.332 7.262 1 95.19 87 ASP A N 1
ATOM 710 C CA . ASP A 1 87 ? -3.715 4.789 7.258 1 95.19 87 ASP A CA 1
ATOM 711 C C . ASP A 1 87 ? -3.479 5.328 5.848 1 95.19 87 ASP A C 1
ATOM 713 O O . ASP A 1 87 ? -3.789 6.488 5.559 1 95.19 87 ASP A O 1
ATOM 717 N N . TYR A 1 88 ? -2.885 4.516 5.062 1 96.81 88 TYR A N 1
ATOM 718 C CA . TYR A 1 88 ? -2.689 4.871 3.664 1 96.81 88 TYR A CA 1
ATOM 719 C C . TYR A 1 88 ? -3.725 4.188 2.777 1 96.81 88 TYR A C 1
ATOM 721 O O . TYR A 1 88 ? -4.055 3.02 2.988 1 96.81 88 TYR A O 1
ATOM 729 N N . SER A 1 89 ? -4.242 4.875 1.885 1 96.38 89 SER A N 1
ATOM 730 C CA . SER A 1 89 ? -5.098 4.246 0.885 1 96.38 89 SER A CA 1
ATOM 731 C C . SER A 1 89 ? -4.285 3.391 -0.079 1 96.38 89 SER A C 1
ATOM 733 O O . SER A 1 89 ? -3.08 3.598 -0.236 1 96.38 89 SER A O 1
ATOM 735 N N . PRO A 1 90 ? -4.953 2.461 -0.771 1 96.69 90 PRO A N 1
ATOM 736 C CA . PRO A 1 90 ? -4.23 1.685 -1.78 1 96.69 90 PRO A CA 1
ATOM 737 C C . PRO A 1 90 ? -3.568 2.564 -2.838 1 96.69 90 PRO A C 1
ATOM 739 O O . PRO A 1 90 ? -2.443 2.289 -3.262 1 96.69 90 PRO A O 1
ATOM 742 N N . ASP A 1 91 ? -4.223 3.604 -3.24 1 96.81 91 ASP A N 1
ATOM 743 C CA . ASP A 1 91 ? -3.645 4.516 -4.223 1 96.81 91 ASP A CA 1
ATOM 744 C C . ASP A 1 91 ? -2.4 5.207 -3.668 1 96.81 91 ASP A C 1
ATOM 746 O O . ASP A 1 91 ? -1.42 5.402 -4.391 1 96.81 91 ASP A O 1
ATOM 750 N N . ASP A 1 92 ? -2.467 5.582 -2.418 1 96.94 92 ASP A N 1
ATOM 751 C CA . ASP A 1 92 ? -1.299 6.184 -1.784 1 96.94 92 ASP A CA 1
ATOM 752 C C . ASP A 1 92 ? -0.135 5.199 -1.729 1 96.94 92 ASP A C 1
ATOM 754 O O . ASP A 1 92 ? 1.007 5.559 -2.025 1 96.94 92 ASP A O 1
ATOM 758 N N . TRP A 1 93 ? -0.438 3.996 -1.347 1 97.5 93 TRP A N 1
ATOM 759 C CA . TRP A 1 93 ? 0.581 2.953 -1.307 1 97.5 93 TRP A CA 1
ATOM 760 C C . TRP A 1 93 ? 1.22 2.762 -2.678 1 97.5 93 TRP A C 1
ATOM 762 O O . TRP A 1 93 ? 2.443 2.666 -2.791 1 97.5 93 TRP A O 1
ATOM 772 N N . LYS A 1 94 ? 0.458 2.654 -3.654 1 97.31 94 LYS A N 1
ATOM 773 C CA . LYS A 1 94 ? 0.983 2.449 -5 1 97.31 94 LYS A CA 1
ATOM 774 C C . LYS A 1 94 ? 1.862 3.619 -5.434 1 97.31 94 LYS A C 1
ATOM 776 O O . LYS A 1 94 ? 2.93 3.418 -6.016 1 97.31 94 LYS A O 1
ATOM 781 N N . GLU A 1 95 ? 1.37 4.812 -5.188 1 96.31 95 GLU A N 1
ATOM 782 C CA . GLU A 1 95 ? 2.166 5.992 -5.52 1 96.31 95 GLU A CA 1
ATOM 783 C C . GLU A 1 95 ? 3.512 5.969 -4.801 1 96.31 95 GLU A C 1
ATOM 785 O O . GLU A 1 95 ? 4.547 6.258 -5.402 1 96.31 95 GLU A O 1
ATOM 790 N N . LEU A 1 96 ? 3.465 5.656 -3.504 1 95.94 96 LEU A N 1
ATOM 791 C CA . LEU A 1 96 ? 4.676 5.582 -2.695 1 95.94 96 LEU A CA 1
ATOM 792 C C . LEU A 1 96 ? 5.617 4.504 -3.223 1 95.94 96 LEU A C 1
ATOM 794 O O . LEU A 1 96 ? 6.812 4.746 -3.393 1 95.94 96 LEU A O 1
ATOM 798 N N . PHE A 1 97 ? 5.105 3.359 -3.525 1 96.06 97 PHE A N 1
ATOM 799 C CA . PHE A 1 97 ? 5.859 2.23 -4.062 1 96.06 97 PHE A CA 1
ATOM 800 C C . PHE A 1 97 ? 6.484 2.586 -5.406 1 96.06 97 PHE A C 1
ATOM 802 O O . PHE A 1 97 ? 7.676 2.35 -5.621 1 96.06 97 PHE A O 1
ATOM 809 N N . ASP A 1 98 ? 5.727 3.133 -6.277 1 95.62 98 ASP A N 1
ATOM 810 C CA . ASP A 1 98 ? 6.238 3.512 -7.59 1 95.62 98 ASP A CA 1
ATOM 811 C C . ASP A 1 98 ? 7.355 4.543 -7.469 1 95.62 98 ASP A C 1
ATOM 813 O O . ASP A 1 98 ? 8.328 4.512 -8.234 1 95.62 98 ASP A O 1
ATOM 817 N N . LYS A 1 99 ? 7.273 5.426 -6.531 1 95.06 99 LYS A N 1
ATOM 818 C CA . LYS A 1 99 ? 8.289 6.453 -6.312 1 95.06 99 LYS A CA 1
ATOM 819 C C . LYS A 1 99 ? 9.609 5.836 -5.879 1 95.06 99 LYS A C 1
ATOM 821 O O . LYS A 1 99 ? 10.664 6.148 -6.441 1 95.06 99 LYS A O 1
ATOM 826 N N . ILE A 1 100 ? 9.57 4.977 -4.914 1 94.75 100 ILE A N 1
ATOM 827 C CA . ILE A 1 100 ? 10.82 4.422 -4.391 1 94.75 100 ILE A CA 1
ATOM 828 C C . 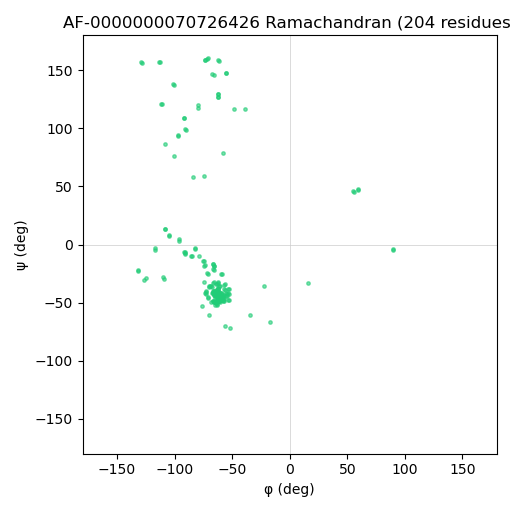ILE A 1 100 ? 11.445 3.494 -5.426 1 94.75 100 ILE A C 1
ATOM 830 O O . ILE A 1 100 ? 12.672 3.447 -5.566 1 94.75 100 ILE A O 1
ATOM 834 N N . VAL A 1 101 ? 10.641 2.756 -6.176 1 93.88 101 VAL A N 1
ATOM 835 C CA . VAL A 1 101 ? 11.148 1.839 -7.191 1 93.88 101 VAL A CA 1
ATOM 836 C C . VAL A 1 101 ? 11.812 2.629 -8.32 1 93.88 101 VAL A C 1
ATOM 838 O O . VAL A 1 101 ? 12.789 2.172 -8.914 1 93.88 101 VAL A O 1
ATOM 841 N N . SER A 1 102 ? 11.273 3.734 -8.523 1 92.12 102 SER A N 1
ATOM 842 C CA . SER A 1 102 ? 11.797 4.551 -9.617 1 92.12 102 SER A CA 1
ATOM 843 C C . SER A 1 102 ? 13.141 5.176 -9.25 1 92.12 102 SER A C 1
ATOM 845 O O . SER A 1 102 ? 13.867 5.652 -10.125 1 92.12 102 SER A O 1
ATOM 847 N N . LEU A 1 103 ? 13.328 5.074 -7.961 1 85.94 103 LEU A N 1
ATOM 848 C CA . LEU A 1 103 ? 14.586 5.688 -7.539 1 85.94 103 LEU A CA 1
ATOM 849 C C . LEU A 1 103 ? 15.766 4.766 -7.816 1 85.94 103 LEU A C 1
ATOM 851 O O . LEU A 1 103 ? 15.633 3.541 -7.734 1 85.94 103 LEU A O 1
ATOM 855 N N . LYS A 1 104 ? 16.797 5.008 -8.641 1 66.88 104 LYS A N 1
ATOM 856 C CA . LYS A 1 104 ? 18.047 4.324 -8.977 1 66.88 104 LYS A CA 1
ATOM 857 C C . LYS A 1 104 ? 19.062 4.465 -7.855 1 66.88 104 LYS A C 1
ATOM 859 O O . LYS A 1 104 ? 19.172 5.527 -7.238 1 66.88 104 LYS A O 1
ATOM 864 N N . MET B 1 1 ? -13.422 -31.984 -6.465 1 31.98 1 MET B N 1
ATOM 865 C CA . MET B 1 1 ? -14.625 -32.5 -7.125 1 31.98 1 MET B CA 1
ATOM 866 C C . MET B 1 1 ? -15.219 -31.422 -8.047 1 31.98 1 MET B C 1
ATOM 868 O O . MET B 1 1 ? -15.539 -31.719 -9.203 1 31.98 1 MET B O 1
ATOM 872 N N . PHE B 1 2 ? -15.453 -30.141 -7.469 1 38.38 2 PHE B N 1
ATOM 873 C CA . PHE B 1 2 ? -16.016 -29.156 -8.391 1 38.38 2 PHE B CA 1
ATOM 874 C C . PHE B 1 2 ? -15 -28.781 -9.461 1 38.38 2 PHE B C 1
ATOM 876 O O . PHE B 1 2 ? -15.336 -28.719 -10.648 1 38.38 2 PHE B O 1
ATOM 883 N N . LEU B 1 3 ? -13.852 -28.469 -9.18 1 43.69 3 LEU B N 1
ATOM 884 C CA . LEU B 1 3 ? -12.805 -28.219 -10.164 1 43.69 3 LEU B CA 1
ATOM 885 C C . LEU B 1 3 ? -12.492 -29.484 -10.961 1 43.69 3 LEU B C 1
ATOM 887 O O . LEU B 1 3 ? -12.195 -29.406 -12.156 1 43.69 3 LEU B O 1
ATOM 891 N N . GLU B 1 4 ? -12.438 -30.562 -10.422 1 46.12 4 GLU B N 1
ATOM 892 C CA . GLU B 1 4 ? -12.484 -31.812 -11.164 1 46.12 4 GLU B CA 1
ATOM 893 C C . GLU B 1 4 ? -13.781 -31.938 -11.953 1 46.12 4 GLU B C 1
ATOM 895 O O . GLU B 1 4 ? -13.789 -32.469 -13.07 1 46.12 4 GLU B O 1
ATOM 900 N N . LEU B 1 5 ? -14.891 -31.688 -11.344 1 42.22 5 LEU B N 1
ATOM 901 C CA . LEU B 1 5 ? -16.234 -31.812 -11.891 1 42.22 5 LEU B CA 1
ATOM 902 C C . LEU B 1 5 ? -16.5 -30.734 -12.945 1 42.22 5 LEU B C 1
ATOM 904 O O . LEU B 1 5 ? -17.156 -31 -13.953 1 42.22 5 LEU B O 1
ATOM 908 N N . VAL B 1 6 ? -16.438 -29.344 -12.617 1 45.66 6 VAL B N 1
ATOM 909 C CA . VAL B 1 6 ? -16.719 -28.453 -13.734 1 45.66 6 VAL B CA 1
ATOM 910 C C . VAL B 1 6 ? -15.773 -28.734 -14.891 1 45.66 6 VAL B C 1
ATOM 912 O O . VAL B 1 6 ? -16.188 -28.766 -16.047 1 45.66 6 VAL B O 1
ATOM 915 N N . TYR B 1 7 ? -14.367 -28.406 -14.828 1 47.53 7 TYR B N 1
ATOM 916 C CA . TYR B 1 7 ? -13.531 -28.672 -16 1 47.53 7 TYR B CA 1
ATOM 917 C C . TYR B 1 7 ? -13.07 -30.109 -16.016 1 47.53 7 TYR B C 1
ATOM 919 O O . TYR B 1 7 ? -12.57 -30.625 -15.016 1 47.53 7 TYR B O 1
ATOM 927 N N . GLY B 1 8 ? -13.781 -31.141 -16.016 1 43.47 8 GLY B N 1
ATOM 928 C CA . GLY B 1 8 ? -13.055 -32.344 -16.359 1 43.47 8 GLY B CA 1
ATOM 929 C C . GLY B 1 8 ? -11.547 -32.188 -16.281 1 43.47 8 GLY B C 1
ATOM 930 O O . GLY B 1 8 ? -10.797 -33.062 -16.719 1 43.47 8 GLY B O 1
ATOM 931 N N . ILE B 1 9 ? -10.875 -31.016 -16.578 1 46.16 9 ILE B N 1
ATOM 932 C CA . ILE B 1 9 ? -9.578 -30.469 -16.984 1 46.16 9 ILE B CA 1
ATOM 933 C C . ILE B 1 9 ? -8.617 -30.5 -15.805 1 46.16 9 ILE B C 1
ATOM 935 O O . ILE B 1 9 ? -8.766 -29.719 -14.859 1 46.16 9 ILE B O 1
ATOM 939 N N . SER B 1 10 ? -8.25 -31.609 -15.148 1 52.88 10 SER B N 1
ATOM 940 C CA . SER B 1 10 ? -7.164 -31.938 -14.219 1 52.88 10 SER B CA 1
ATOM 941 C C . SER B 1 10 ? -6 -30.953 -14.383 1 52.88 10 SER B C 1
ATOM 943 O O . SER B 1 10 ? -5.184 -30.797 -13.477 1 52.88 10 SER B O 1
ATOM 945 N N . VAL B 1 11 ? -5.547 -30.359 -15.531 1 66.56 11 VAL B N 1
ATOM 946 C CA . VAL B 1 11 ? -4.195 -29.844 -15.727 1 66.56 11 VAL B CA 1
ATOM 947 C C . VAL B 1 11 ? -4.215 -28.312 -15.742 1 66.56 11 VAL B C 1
ATOM 949 O O . VAL B 1 11 ? -4.836 -27.703 -16.625 1 66.56 11 VAL B O 1
ATOM 952 N N . VAL B 1 12 ? -4.125 -27.75 -14.594 1 81.75 12 VAL B N 1
ATOM 953 C CA . VAL B 1 12 ? -3.82 -26.328 -14.562 1 81.75 12 VAL B CA 1
ATOM 954 C C . VAL B 1 12 ? -2.629 -26.031 -15.469 1 81.75 12 VAL B C 1
ATOM 956 O O . VAL B 1 12 ? -1.594 -26.703 -15.383 1 81.75 12 VAL B O 1
ATOM 959 N N . GLU B 1 13 ? -2.947 -25.219 -16.516 1 87.88 13 GLU B N 1
ATOM 960 C CA . GLU B 1 13 ? -1.883 -24.797 -17.422 1 87.88 13 GLU B CA 1
ATOM 961 C C . GLU B 1 13 ? -1.639 -23.297 -17.312 1 87.88 13 GLU B C 1
ATOM 963 O O . GLU B 1 13 ? -2.537 -22.531 -16.938 1 87.88 13 GLU B O 1
ATOM 968 N N . ASP B 1 14 ? -0.462 -22.906 -17.688 1 93.44 14 ASP B N 1
ATOM 969 C CA . ASP B 1 14 ? -0.059 -21.5 -17.609 1 93.44 14 ASP B CA 1
ATOM 970 C C . ASP B 1 14 ? -1.026 -20.609 -18.391 1 93.44 14 ASP B C 1
ATOM 972 O O . ASP B 1 14 ? -1.376 -19.516 -17.938 1 93.44 14 ASP B O 1
ATOM 976 N N . GLU B 1 15 ? -1.586 -21.047 -19.469 1 91.38 15 GLU B N 1
ATOM 977 C CA . GLU B 1 15 ? -2.395 -20.234 -20.375 1 91.38 15 GLU B CA 1
ATOM 978 C C . GLU B 1 15 ? -3.77 -19.938 -19.781 1 91.38 15 GLU B C 1
ATOM 980 O O . GLU B 1 15 ? -4.43 -18.984 -20.172 1 91.38 15 GLU B O 1
ATOM 985 N N . LYS B 1 16 ? -4.125 -20.656 -18.875 1 91.56 16 LYS B N 1
ATOM 986 C CA . LYS B 1 16 ? -5.492 -20.547 -18.375 1 91.56 16 LYS B CA 1
ATOM 987 C C . LYS B 1 16 ? -5.516 -20.109 -16.922 1 91.56 16 LYS B C 1
ATOM 989 O O . LYS B 1 16 ? -6.586 -19.891 -16.344 1 91.56 16 LYS B O 1
ATOM 994 N N . ILE B 1 17 ? -4.414 -19.969 -16.344 1 94.44 17 ILE B N 1
ATOM 995 C CA . ILE B 1 17 ? -4.301 -19.797 -14.898 1 94.44 17 ILE B CA 1
ATOM 996 C C . ILE B 1 17 ? -5.004 -18.516 -14.477 1 94.44 17 ILE B C 1
ATOM 998 O O . ILE B 1 17 ? -5.707 -18.484 -13.461 1 94.44 17 ILE B O 1
ATOM 1002 N N . SER B 1 18 ? -4.941 -17.469 -15.203 1 93.69 18 SER B N 1
ATOM 1003 C CA . SER B 1 18 ? -5.555 -16.188 -14.852 1 93.69 18 SER B CA 1
ATOM 1004 C C . SER B 1 18 ? -7.078 -16.297 -14.844 1 93.69 18 SER B C 1
ATOM 1006 O O . SER B 1 18 ? -7.73 -15.836 -13.906 1 93.69 18 SER B O 1
ATOM 1008 N N . GLU B 1 19 ? -7.547 -16.844 -15.875 1 93.56 19 GLU B N 1
ATOM 1009 C CA . GLU B 1 19 ? -8.992 -17 -15.977 1 93.56 19 GLU B CA 1
ATOM 1010 C C . GLU B 1 19 ? -9.523 -17.922 -14.875 1 93.56 19 GLU B C 1
ATOM 1012 O O . GLU B 1 19 ? -10.57 -17.641 -14.281 1 93.56 19 GLU B O 1
ATOM 1017 N N . LEU B 1 20 ? -8.812 -18.984 -14.695 1 93.62 20 LEU B N 1
ATOM 1018 C CA . LEU B 1 20 ? -9.211 -19.938 -13.664 1 93.62 20 LEU B CA 1
ATOM 1019 C C . LEU B 1 20 ? -9.25 -19.266 -12.289 1 93.62 20 LEU B C 1
ATOM 1021 O O . LEU B 1 20 ? -10.203 -19.469 -11.531 1 93.62 20 LEU B O 1
ATOM 1025 N N . LEU B 1 21 ? -8.312 -18.484 -11.992 1 95.06 21 LEU B N 1
ATOM 1026 C CA . LEU B 1 21 ? -8.234 -17.797 -10.711 1 95.06 21 LEU B CA 1
ATOM 1027 C C . LEU B 1 21 ? -9.367 -16.797 -10.555 1 95.06 21 LEU B C 1
ATOM 1029 O O . LEU B 1 21 ? -9.977 -16.703 -9.484 1 95.06 21 LEU B O 1
ATOM 1033 N N . LYS B 1 22 ? -9.633 -16.078 -11.578 1 94.81 22 LYS B N 1
ATOM 1034 C CA . LYS B 1 22 ? -10.727 -15.109 -11.555 1 94.81 22 LYS B CA 1
ATOM 1035 C C . LYS B 1 22 ? -12.055 -15.789 -11.219 1 94.81 22 LYS B C 1
ATOM 1037 O O . LYS B 1 22 ? -12.805 -15.312 -10.367 1 94.81 22 LYS B O 1
ATOM 1042 N N . LEU B 1 23 ? -12.281 -16.859 -11.883 1 93.44 23 LEU B N 1
ATOM 1043 C CA . LEU B 1 23 ? -13.508 -17.609 -11.656 1 93.44 23 LEU B CA 1
ATOM 1044 C C . LEU B 1 23 ? -13.547 -18.172 -10.234 1 93.44 23 LEU B C 1
ATOM 1046 O O . LEU B 1 23 ? -14.57 -18.078 -9.555 1 93.44 23 LEU B O 1
ATOM 1050 N N . ALA B 1 24 ? -12.453 -18.828 -9.828 1 94.62 24 ALA B N 1
ATOM 1051 C CA . ALA B 1 24 ? -12.375 -19.406 -8.492 1 94.62 24 ALA B CA 1
ATOM 1052 C C . ALA B 1 24 ? -12.641 -18.359 -7.422 1 94.62 24 ALA B C 1
ATOM 1054 O O . ALA B 1 24 ? -13.336 -18.625 -6.438 1 94.62 24 ALA B O 1
ATOM 1055 N N . ASP B 1 25 ? -12.102 -17.172 -7.57 1 93.38 25 ASP B N 1
ATOM 1056 C CA . ASP B 1 25 ? -12.297 -16.078 -6.637 1 93.38 25 ASP B CA 1
ATOM 1057 C C . ASP B 1 25 ? -13.742 -15.594 -6.648 1 93.38 25 ASP B C 1
ATOM 1059 O O . ASP B 1 25 ? -14.336 -15.359 -5.59 1 93.38 25 ASP B O 1
ATOM 1063 N N . PHE B 1 26 ? -14.297 -15.539 -7.797 1 94.06 26 PHE B N 1
ATOM 1064 C CA . PHE B 1 26 ? -15.672 -15.07 -7.957 1 94.06 26 PHE B CA 1
ATOM 1065 C C . PHE B 1 26 ? -16.641 -15.984 -7.227 1 94.06 26 PHE B C 1
ATOM 1067 O O . PHE B 1 26 ? -17.578 -15.508 -6.578 1 94.06 26 PHE B O 1
ATOM 1074 N N . PHE B 1 27 ? -16.359 -17.156 -7.289 1 93.88 27 PHE B N 1
ATOM 1075 C CA . PHE B 1 27 ? -17.25 -18.141 -6.688 1 93.88 27 PHE B CA 1
ATOM 1076 C C . PHE B 1 27 ? -16.781 -18.516 -5.285 1 93.88 27 PHE B C 1
ATOM 1078 O O . PHE B 1 27 ? -17.344 -19.422 -4.656 1 93.88 27 PHE B O 1
ATOM 1085 N N . ASN B 1 28 ? -15.781 -17.891 -4.793 1 94.88 28 ASN B N 1
ATOM 1086 C CA . ASN B 1 28 ? -15.219 -18.125 -3.469 1 94.88 28 ASN B CA 1
ATOM 1087 C C . ASN B 1 28 ? -14.844 -19.594 -3.271 1 94.88 28 ASN B C 1
ATOM 1089 O O . ASN B 1 28 ? -15.188 -20.203 -2.252 1 94.88 28 ASN B O 1
ATOM 1093 N N . CYS B 1 29 ? -14.203 -20.172 -4.223 1 94.06 29 CYS B N 1
ATOM 1094 C CA . CYS B 1 29 ? -13.766 -21.562 -4.188 1 94.06 29 CYS B CA 1
ATOM 1095 C C . CYS B 1 29 ? -12.312 -21.672 -3.754 1 94.06 29 CYS B C 1
ATOM 1097 O O . CYS B 1 29 ? -11.414 -21.703 -4.594 1 94.06 29 CYS B O 1
ATOM 1099 N N . GLN B 1 30 ? -12.133 -21.859 -2.49 1 92.44 30 GLN B N 1
ATOM 1100 C CA . GLN B 1 30 ? -10.781 -21.859 -1.927 1 92.44 30 GLN B CA 1
ATOM 1101 C C . GLN B 1 30 ? -9.977 -23.062 -2.408 1 92.44 30 GLN B C 1
ATOM 1103 O O . GLN B 1 30 ? -8.773 -22.953 -2.646 1 92.44 30 GLN B O 1
ATOM 1108 N N . THR B 1 31 ? -10.555 -24.172 -2.566 1 93 31 THR B N 1
ATOM 1109 C CA . THR B 1 31 ? -9.852 -25.359 -3.018 1 93 31 THR B CA 1
ATOM 1110 C C . THR B 1 31 ? -9.25 -25.141 -4.402 1 93 31 THR B C 1
ATOM 1112 O O . THR B 1 31 ? -8.125 -25.578 -4.668 1 93 31 THR B O 1
ATOM 1115 N N . ALA B 1 32 ? -9.961 -24.562 -5.277 1 92.38 32 ALA B N 1
ATOM 1116 C CA . ALA B 1 32 ? -9.469 -24.266 -6.621 1 92.38 32 ALA B CA 1
ATOM 1117 C C . ALA B 1 32 ? -8.305 -23.266 -6.57 1 92.38 32 ALA B C 1
ATOM 1119 O O . ALA B 1 32 ? -7.32 -23.422 -7.297 1 92.38 32 ALA B O 1
ATOM 1120 N N . ILE B 1 33 ? -8.422 -22.281 -5.77 1 95 33 ILE B N 1
ATOM 1121 C CA . ILE B 1 33 ? -7.348 -21.312 -5.59 1 95 33 ILE B CA 1
ATOM 1122 C C . ILE B 1 33 ? -6.094 -22.016 -5.086 1 95 33 ILE B C 1
ATOM 1124 O O . ILE B 1 33 ? -4.996 -21.781 -5.594 1 95 33 ILE B O 1
ATOM 1128 N N . ASP B 1 34 ? -6.34 -22.938 -4.16 1 95 34 ASP B N 1
ATOM 1129 C CA . ASP B 1 34 ? -5.211 -23.688 -3.613 1 95 34 ASP B CA 1
ATOM 1130 C C . ASP B 1 34 ? -4.52 -24.516 -4.699 1 95 34 ASP B C 1
ATOM 1132 O O . ASP B 1 34 ? -3.293 -24.609 -4.723 1 95 34 ASP B O 1
ATOM 1136 N N . ARG B 1 35 ? -5.215 -25.094 -5.547 1 92.44 35 ARG B N 1
ATOM 1137 C CA . ARG B 1 35 ? -4.648 -25.891 -6.633 1 92.44 35 ARG B CA 1
ATOM 1138 C C . ARG B 1 35 ? -3.867 -25.016 -7.605 1 92.44 35 ARG B C 1
ATOM 1140 O O . ARG B 1 35 ? -2.807 -25.406 -8.094 1 92.44 35 ARG B O 1
ATOM 1147 N N . CYS B 1 36 ? -4.398 -23.906 -7.906 1 95.69 36 CYS B N 1
ATOM 1148 C CA . CYS B 1 36 ? -3.686 -22.953 -8.758 1 95.69 36 CYS B CA 1
ATOM 1149 C C . CYS B 1 36 ? -2.381 -22.516 -8.109 1 95.69 36 CYS B C 1
ATOM 1151 O O . CYS B 1 36 ? -1.355 -22.406 -8.781 1 95.69 36 CYS B O 1
ATOM 1153 N N . GLU B 1 37 ? -2.434 -22.25 -6.793 1 96.88 37 GLU B N 1
ATOM 1154 C CA . GLU B 1 37 ? -1.209 -21.875 -6.086 1 96.88 37 GLU B CA 1
ATOM 1155 C C . GLU B 1 37 ? -0.146 -22.969 -6.227 1 96.88 37 GLU B C 1
ATOM 1157 O O . GLU B 1 37 ? 1.02 -22.672 -6.496 1 96.88 37 GLU B O 1
ATOM 1162 N N . GLU B 1 38 ? -0.589 -24.203 -6.055 1 95.44 38 GLU B N 1
ATOM 1163 C CA . GLU B 1 38 ? 0.344 -25.328 -6.172 1 95.44 38 GLU B CA 1
ATOM 1164 C C . GLU B 1 38 ? 0.971 -25.375 -7.559 1 95.44 38 GLU B C 1
ATOM 1166 O O . GLU B 1 38 ? 2.178 -25.594 -7.695 1 95.44 38 GLU B O 1
ATOM 1171 N N . PHE B 1 39 ? 0.206 -25.25 -8.516 1 95.12 39 PHE B N 1
ATOM 1172 C CA . PHE B 1 39 ? 0.7 -25.25 -9.883 1 95.12 39 PHE B CA 1
ATOM 1173 C C . PHE B 1 39 ? 1.703 -24.125 -10.094 1 95.12 39 PHE B C 1
ATOM 1175 O O . PHE B 1 39 ? 2.793 -24.344 -10.633 1 95.12 39 PHE B O 1
ATOM 1182 N N . LEU B 1 40 ? 1.385 -22.875 -9.648 1 96.94 40 LEU B N 1
ATOM 1183 C CA . LEU B 1 40 ? 2.262 -21.719 -9.797 1 96.94 40 LEU B CA 1
ATOM 1184 C C . LEU B 1 40 ? 3.566 -21.922 -9.031 1 96.94 40 LEU B C 1
ATOM 1186 O O . LEU B 1 40 ? 4.625 -21.469 -9.477 1 96.94 40 LEU B O 1
ATOM 1190 N N . PHE B 1 41 ? 3.447 -22.594 -7.934 1 96.88 41 PHE B N 1
ATOM 1191 C CA . PHE B 1 41 ? 4.582 -22.797 -7.039 1 96.88 41 PHE B CA 1
ATOM 1192 C C . PHE B 1 41 ? 5.562 -23.797 -7.629 1 96.88 41 PHE B C 1
ATOM 1194 O O . PHE B 1 41 ? 6.773 -23.578 -7.613 1 96.88 41 PHE B O 1
ATOM 1201 N N . PHE B 1 42 ? 5.094 -24.875 -8.203 1 95.06 42 PHE B N 1
ATOM 1202 C CA . PHE B 1 42 ? 5.961 -26 -8.516 1 95.06 42 PHE B CA 1
ATOM 1203 C C . PHE B 1 42 ? 6.168 -26.125 -10.023 1 95.06 42 PHE B C 1
ATOM 1205 O O . PHE B 1 42 ? 7.219 -26.594 -10.469 1 95.06 42 PHE B O 1
ATOM 1212 N N . ARG B 1 43 ? 5.238 -25.734 -10.828 1 93.81 43 ARG B N 1
ATOM 1213 C CA . ARG B 1 43 ? 5.258 -26.219 -12.211 1 93.81 43 ARG B CA 1
ATOM 1214 C C . ARG B 1 43 ? 5.238 -25.062 -13.195 1 93.81 43 ARG B C 1
ATOM 1216 O O . ARG B 1 43 ? 5.746 -25.188 -14.312 1 93.81 43 ARG B O 1
ATOM 1223 N N . SER B 1 44 ? 4.672 -24 -12.844 1 95.5 44 SER B N 1
ATOM 1224 C CA . SER B 1 44 ? 4.398 -22.906 -13.773 1 95.5 44 SER B CA 1
ATOM 1225 C C . SER B 1 44 ? 5.691 -22.25 -14.25 1 95.5 44 SER B C 1
ATOM 1227 O O . SER B 1 44 ? 6.625 -22.062 -13.469 1 95.5 44 SER B O 1
ATOM 1229 N N . HIS B 1 45 ? 5.652 -21.781 -15.547 1 95.94 45 HIS B N 1
ATOM 1230 C CA . HIS B 1 45 ? 6.77 -21.047 -16.125 1 95.94 45 HIS B CA 1
ATOM 1231 C C . HIS B 1 45 ? 6.461 -19.562 -16.219 1 95.94 45 HIS B C 1
ATOM 1233 O O . HIS B 1 45 ? 7.203 -18.812 -16.859 1 95.94 45 HIS B O 1
ATOM 1239 N N . GLN B 1 46 ? 5.371 -19.109 -15.656 1 95.81 46 GLN B N 1
ATOM 1240 C CA . GLN B 1 46 ? 5.043 -17.688 -15.625 1 95.81 46 GLN B CA 1
ATOM 1241 C C . GLN B 1 46 ? 6.172 -16.891 -15 1 95.81 46 GLN B C 1
ATOM 1243 O O . GLN B 1 46 ? 6.898 -17.391 -14.133 1 95.81 46 GLN B O 1
ATOM 1248 N N . PRO B 1 47 ? 6.34 -15.641 -15.492 1 95.19 47 PRO B N 1
ATOM 1249 C CA . PRO B 1 47 ? 7.395 -14.805 -14.922 1 95.19 47 PRO B CA 1
ATOM 1250 C C . PRO B 1 47 ? 7.188 -14.531 -13.438 1 95.19 47 PRO B C 1
ATOM 1252 O O . PRO B 1 47 ? 6.07 -14.656 -12.93 1 95.19 47 PRO B O 1
ATOM 1255 N N . PHE B 1 48 ? 8.312 -14.188 -12.766 1 94.88 48 PHE B N 1
ATOM 1256 C CA . PHE B 1 48 ? 8.328 -13.867 -11.344 1 94.88 48 PHE B CA 1
ATOM 1257 C C . PHE B 1 48 ? 7.289 -12.797 -11.016 1 94.88 48 PHE B C 1
ATOM 1259 O O . PHE B 1 48 ? 6.551 -12.93 -10.039 1 94.88 48 PHE B O 1
ATOM 1266 N N . GLU B 1 49 ? 7.148 -11.773 -11.812 1 94.94 49 GLU B N 1
ATOM 1267 C CA . GLU B 1 49 ? 6.242 -10.648 -11.578 1 94.94 49 GLU B CA 1
ATOM 1268 C C . GLU B 1 49 ? 4.789 -11.117 -11.516 1 94.94 49 GLU B C 1
ATOM 1270 O O . GLU B 1 49 ? 4.035 -10.695 -10.633 1 94.94 49 GLU B O 1
ATOM 1275 N N . PHE B 1 50 ? 4.477 -12 -12.438 1 96.31 50 PHE B N 1
ATOM 1276 C CA . PHE B 1 50 ? 3.119 -12.531 -12.461 1 96.31 50 PHE B CA 1
ATOM 1277 C C . PHE B 1 50 ? 2.834 -13.344 -11.203 1 96.31 50 PHE B C 1
ATOM 1279 O O . PHE B 1 50 ? 1.784 -13.18 -10.578 1 96.31 50 PHE B O 1
ATOM 1286 N N . LYS B 1 51 ? 3.787 -14.188 -10.891 1 97.31 51 LYS B N 1
ATOM 1287 C CA . LYS B 1 51 ? 3.605 -15.055 -9.727 1 97.31 51 LYS B CA 1
ATOM 1288 C C . LYS B 1 51 ? 3.477 -14.234 -8.445 1 97.31 51 LYS B C 1
ATOM 1290 O O . LYS B 1 51 ? 2.611 -14.5 -7.613 1 97.31 51 LYS B O 1
ATOM 1295 N N . PHE B 1 52 ? 4.234 -13.25 -8.312 1 97.25 52 PHE B N 1
ATOM 1296 C CA . PHE B 1 52 ? 4.203 -12.383 -7.141 1 97.25 52 PHE B CA 1
ATOM 1297 C C . PHE B 1 52 ? 2.867 -11.648 -7.043 1 97.25 52 PHE B C 1
ATOM 1299 O O . PHE B 1 52 ? 2.197 -11.711 -6.012 1 97.25 52 PHE B O 1
ATOM 1306 N N . GLN B 1 53 ? 2.436 -11 -8.07 1 96.94 53 GLN B N 1
ATOM 1307 C CA . GLN B 1 53 ? 1.188 -10.242 -8.07 1 96.94 53 GLN B CA 1
ATOM 1308 C C . GLN B 1 53 ? -0.007 -11.148 -7.801 1 96.94 53 GLN B C 1
ATOM 1310 O O . GLN B 1 53 ? -0.928 -10.773 -7.074 1 96.94 53 GLN B O 1
ATOM 1315 N N . THR B 1 54 ? 0.1 -12.297 -8.43 1 97.38 54 THR B N 1
ATOM 1316 C CA . THR B 1 54 ? -0.973 -13.266 -8.25 1 97.38 54 THR B CA 1
ATOM 1317 C C . THR B 1 54 ? -1.046 -13.734 -6.797 1 97.38 54 THR B C 1
ATOM 1319 O O . THR B 1 54 ? -2.135 -13.859 -6.238 1 97.38 54 THR B O 1
ATOM 1322 N N . ALA B 1 55 ? 0.114 -13.969 -6.211 1 98 55 ALA B N 1
ATOM 1323 C CA . ALA B 1 55 ? 0.164 -14.406 -4.816 1 98 55 ALA B CA 1
ATOM 1324 C C . ALA B 1 55 ? -0.495 -13.383 -3.896 1 98 55 ALA B C 1
ATOM 1326 O O . ALA B 1 55 ? -1.276 -13.742 -3.014 1 98 55 ALA B O 1
ATOM 1327 N N . LEU B 1 56 ? -0.207 -12.102 -4.094 1 97.12 56 LEU B N 1
ATOM 1328 C CA . 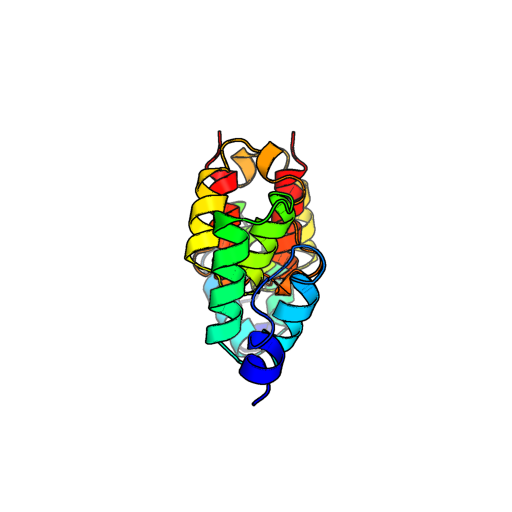LEU B 1 56 ? -0.747 -11.039 -3.252 1 97.12 56 LEU B CA 1
ATOM 1329 C C . LEU B 1 56 ? -2.23 -10.828 -3.537 1 97.12 56 LEU B C 1
ATOM 1331 O O . LEU B 1 56 ? -3.035 -10.727 -2.607 1 97.12 56 LEU B O 1
ATOM 1335 N N . LYS B 1 57 ? -2.586 -10.867 -4.789 1 96.44 57 LYS B N 1
ATOM 1336 C CA . LYS B 1 57 ? -3.965 -10.609 -5.188 1 96.44 57 LYS B CA 1
ATOM 1337 C C . LYS B 1 57 ? -4.906 -11.672 -4.637 1 96.44 57 LYS B C 1
ATOM 1339 O O . LYS B 1 57 ? -6.012 -11.359 -4.191 1 96.44 57 LYS B O 1
ATOM 1344 N N . TYR B 1 58 ? -4.453 -12.891 -4.66 1 96.56 58 TYR B N 1
ATOM 1345 C CA . TYR B 1 58 ? -5.344 -13.992 -4.309 1 96.56 58 TYR B CA 1
ATOM 1346 C C . TYR B 1 58 ? -4.965 -14.586 -2.959 1 96.56 58 TYR B C 1
ATOM 1348 O O . TYR B 1 58 ? -5.383 -15.703 -2.627 1 96.56 58 TYR B O 1
ATOM 1356 N N . LYS B 1 59 ? -4.152 -13.93 -2.219 1 95.88 59 LYS B N 1
ATOM 1357 C CA . LYS B 1 59 ? -3.807 -14.258 -0.838 1 95.88 59 LYS B CA 1
ATOM 1358 C C . LYS B 1 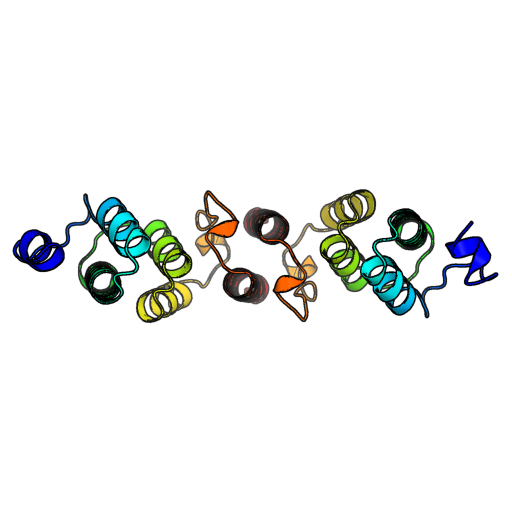59 ? -3.203 -15.656 -0.739 1 95.88 59 LYS B C 1
ATOM 1360 O O . LYS B 1 59 ? -3.59 -16.438 0.125 1 95.88 59 LYS B O 1
ATOM 1365 N N . MET B 1 60 ? -2.273 -15.93 -1.601 1 97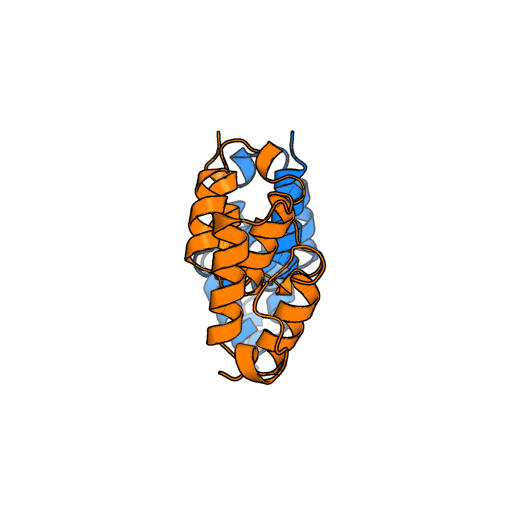.44 60 MET B N 1
ATOM 1366 C CA . MET B 1 60 ? -1.565 -17.203 -1.637 1 97.44 60 MET B CA 1
ATOM 1367 C C . MET B 1 60 ? -0.305 -17.156 -0.78 1 97.44 60 MET B C 1
ATOM 1369 O O . MET B 1 60 ? 0.763 -16.781 -1.262 1 97.44 60 MET B O 1
ATOM 1373 N N . GLU B 1 61 ? -0.369 -17.672 0.402 1 96.12 61 GLU B N 1
ATOM 1374 C CA . GLU B 1 61 ? 0.675 -17.438 1.396 1 96.12 61 GLU B CA 1
ATOM 1375 C C . GLU B 1 61 ? 1.961 -18.172 1.026 1 96.12 61 GLU B C 1
ATOM 1377 O O . GLU B 1 61 ? 3.053 -17.609 1.126 1 96.12 61 GLU B O 1
ATOM 1382 N N . LYS B 1 62 ? 1.861 -19.391 0.644 1 96.94 62 LYS B N 1
ATOM 1383 C CA . LYS B 1 62 ? 3.057 -20.172 0.324 1 96.94 62 LYS B CA 1
ATOM 1384 C C . LYS B 1 62 ? 3.807 -19.562 -0.858 1 96.94 62 LYS B C 1
ATOM 1386 O O . LYS B 1 62 ? 5.031 -19.422 -0.818 1 96.94 62 LYS B O 1
ATOM 1391 N N . LEU B 1 63 ? 3.117 -19.266 -1.86 1 97.88 63 LEU B N 1
ATOM 1392 C CA . LEU B 1 63 ? 3.723 -18.641 -3.033 1 97.88 63 LEU B CA 1
ATOM 1393 C C . LEU B 1 63 ? 4.305 -17.281 -2.686 1 97.88 63 LEU B C 1
ATOM 1395 O O . LEU B 1 63 ? 5.387 -16.922 -3.158 1 97.88 63 LEU B O 1
ATOM 1399 N N . LYS B 1 64 ? 3.531 -16.469 -1.894 1 97.44 64 LYS B N 1
ATOM 1400 C CA . LYS B 1 64 ? 3.992 -15.164 -1.445 1 97.44 64 LYS B CA 1
ATOM 1401 C C . LYS B 1 64 ? 5.352 -15.266 -0.76 1 97.44 64 LYS B C 1
ATOM 1403 O O . LYS B 1 64 ? 6.27 -14.5 -1.073 1 97.44 64 LYS B O 1
ATOM 1408 N N . VAL B 1 65 ? 5.535 -16.156 0.117 1 96.69 65 VAL B N 1
ATOM 1409 C CA . VAL B 1 65 ? 6.777 -16.328 0.868 1 96.69 65 VAL B CA 1
ATOM 1410 C C . VAL B 1 65 ? 7.918 -16.656 -0.09 1 96.69 65 VAL B C 1
ATOM 1412 O O . VAL B 1 65 ? 9 -16.062 -0.005 1 96.69 65 VAL B O 1
ATOM 1415 N N . LYS B 1 66 ? 7.727 -17.578 -0.951 1 96.06 66 LYS B N 1
ATOM 1416 C CA . LYS B 1 66 ? 8.734 -17.938 -1.947 1 96.06 66 LYS B CA 1
ATOM 1417 C C . LYS B 1 66 ? 9.156 -16.703 -2.754 1 96.06 66 LYS B C 1
ATOM 1419 O O . LYS B 1 66 ? 10.344 -16.5 -3.002 1 96.06 66 LYS B O 1
ATOM 1424 N N . CYS B 1 67 ? 8.227 -15.906 -3.162 1 95.94 67 CYS B N 1
ATOM 1425 C CA . CYS B 1 67 ? 8.508 -14.719 -3.967 1 95.94 67 CYS B CA 1
ATOM 1426 C C . CYS B 1 67 ? 9.305 -13.695 -3.17 1 95.94 67 CYS B C 1
ATOM 1428 O O . CYS B 1 67 ? 10.273 -13.117 -3.678 1 95.94 67 CYS B O 1
ATOM 1430 N N . TYR B 1 68 ? 8.945 -13.445 -1.915 1 95.44 68 TYR B N 1
ATOM 1431 C CA . TYR B 1 68 ? 9.648 -12.469 -1.08 1 95.44 68 TYR B CA 1
ATOM 1432 C C . TYR B 1 68 ? 11.102 -12.883 -0.865 1 95.44 68 TYR B C 1
ATOM 1434 O O . TYR B 1 68 ? 11.977 -12.031 -0.738 1 95.44 68 TYR B O 1
ATOM 1442 N N . SER B 1 69 ? 11.289 -14.164 -0.829 1 94.25 69 SER B N 1
ATOM 1443 C CA . SER B 1 69 ? 12.648 -14.664 -0.623 1 94.25 69 SER B CA 1
ATOM 1444 C C . SER B 1 69 ? 13.547 -14.32 -1.809 1 94.25 69 SER B C 1
ATOM 1446 O O . SER B 1 69 ? 14.773 -14.273 -1.672 1 94.25 69 SER B O 1
ATOM 1448 N N . GLY B 1 70 ? 12.977 -14.008 -2.898 1 91.56 70 GLY B N 1
ATOM 1449 C CA . GLY B 1 70 ? 13.727 -13.688 -4.098 1 91.56 70 GLY B CA 1
ATOM 1450 C C . GLY B 1 70 ? 14.016 -12.203 -4.242 1 91.56 70 GLY B C 1
ATOM 1451 O O . GLY B 1 70 ? 14.758 -11.789 -5.133 1 91.56 70 GLY B O 1
ATOM 1452 N N . LEU B 1 71 ? 13.484 -11.438 -3.396 1 94.06 71 LEU B N 1
ATOM 1453 C CA . LEU B 1 71 ? 13.672 -9.992 -3.465 1 94.06 71 LEU B CA 1
ATOM 1454 C C . LEU B 1 71 ? 14.875 -9.562 -2.625 1 94.06 71 LEU B C 1
ATOM 1456 O O . LEU B 1 71 ? 14.836 -9.648 -1.396 1 94.06 71 LEU B O 1
ATOM 1460 N N . SER B 1 72 ? 15.977 -9.148 -3.35 1 91.25 72 SER B N 1
ATOM 1461 C CA . SER B 1 72 ? 17.203 -8.859 -2.609 1 91.25 72 SER B CA 1
ATOM 1462 C C . SER B 1 72 ? 17.797 -7.516 -3.023 1 91.25 72 SER B C 1
ATOM 1464 O O . SER B 1 72 ? 18.641 -6.961 -2.322 1 91.25 72 SER B O 1
ATOM 1466 N N . LYS B 1 73 ? 17.469 -7.066 -4.18 1 90.88 73 LYS B N 1
ATOM 1467 C CA . LYS B 1 73 ? 17.938 -5.762 -4.637 1 90.88 73 LYS B CA 1
ATOM 1468 C C . LYS B 1 73 ? 16.781 -4.898 -5.133 1 90.88 73 LYS B C 1
ATOM 1470 O O . LYS B 1 73 ? 15.727 -5.41 -5.492 1 90.88 73 LYS B O 1
ATOM 1475 N N . ASN B 1 74 ? 16.906 -3.586 -5.133 1 88.06 74 ASN B N 1
ATOM 1476 C CA . ASN B 1 74 ? 15.883 -2.625 -5.516 1 88.06 74 ASN B CA 1
ATOM 1477 C C . ASN B 1 74 ? 15.312 -2.934 -6.898 1 88.06 74 ASN B C 1
ATOM 1479 O O . ASN B 1 74 ? 14.109 -2.793 -7.125 1 88.06 74 ASN B O 1
ATOM 1483 N N . THR B 1 75 ? 16.156 -3.352 -7.789 1 89.75 75 THR B N 1
ATOM 1484 C CA . THR B 1 75 ? 15.734 -3.596 -9.164 1 89.75 75 THR B CA 1
ATOM 1485 C C . THR B 1 75 ? 14.75 -4.766 -9.227 1 89.75 75 THR B C 1
ATOM 1487 O O . THR B 1 75 ? 14.008 -4.91 -10.203 1 89.75 75 THR B O 1
ATOM 1490 N N . ASP B 1 76 ? 14.766 -5.613 -8.25 1 93.25 76 ASP B N 1
ATOM 1491 C CA . ASP B 1 76 ? 13.883 -6.777 -8.234 1 93.25 76 ASP B CA 1
ATOM 1492 C C . ASP B 1 76 ? 12.422 -6.355 -8.102 1 93.25 76 ASP B C 1
ATOM 1494 O O . ASP B 1 76 ? 11.516 -7.137 -8.391 1 93.25 76 ASP B O 1
ATOM 1498 N N . PHE B 1 77 ? 12.219 -5.148 -7.699 1 95.12 77 PHE B N 1
ATOM 1499 C CA . PHE B 1 77 ? 10.859 -4.684 -7.438 1 95.12 77 PHE B CA 1
ATOM 1500 C C . PHE B 1 77 ? 10.25 -4.059 -8.688 1 95.12 77 PHE B C 1
ATOM 1502 O O . PHE B 1 77 ? 9.047 -3.795 -8.727 1 95.12 77 PHE B O 1
ATOM 1509 N N . SER B 1 78 ? 11.109 -3.926 -9.617 1 92 78 SER B N 1
ATOM 1510 C CA . SER B 1 78 ? 10.625 -3.354 -10.867 1 92 78 SER B CA 1
ATOM 1511 C C . SER B 1 78 ? 9.555 -4.234 -11.5 1 92 78 SER B C 1
ATOM 1513 O O . SER B 1 78 ? 9.703 -5.457 -11.562 1 92 78 SER B O 1
ATOM 1515 N N . GLY B 1 79 ? 8.477 -3.68 -11.852 1 91.69 79 GLY B N 1
ATOM 1516 C CA . GLY B 1 79 ? 7.426 -4.426 -12.523 1 91.69 79 GLY B CA 1
ATOM 1517 C C . GLY B 1 79 ? 6.43 -5.051 -11.57 1 91.69 79 GLY B C 1
ATOM 1518 O O . GLY B 1 79 ? 5.457 -5.672 -12 1 91.69 79 GLY B O 1
ATOM 1519 N N . LEU B 1 80 ? 6.664 -4.93 -10.305 1 95.25 80 LEU B N 1
ATOM 1520 C CA . LEU B 1 80 ? 5.801 -5.594 -9.328 1 95.25 80 LEU B CA 1
ATOM 1521 C C . LEU B 1 80 ? 4.586 -4.73 -9.008 1 95.25 80 LEU B C 1
ATOM 1523 O O . LEU B 1 80 ? 3.658 -5.188 -8.336 1 95.25 80 LEU B O 1
ATOM 1527 N N . SER B 1 81 ? 4.609 -3.531 -9.469 1 94.75 81 SER B N 1
ATOM 1528 C CA . SER B 1 81 ? 3.451 -2.668 -9.25 1 94.75 81 SER B CA 1
ATOM 1529 C C . SER B 1 81 ? 2.205 -3.238 -9.922 1 94.75 81 SER B C 1
ATOM 1531 O O . SER B 1 81 ? 2.209 -3.521 -11.117 1 94.75 81 SER B O 1
ATOM 1533 N N . PRO B 1 82 ? 1.186 -3.361 -9.156 1 93.69 82 PRO B N 1
ATOM 1534 C CA . PRO B 1 82 ? -0.037 -3.893 -9.766 1 93.69 82 PRO B CA 1
ATOM 1535 C C . PRO B 1 82 ? -0.726 -2.883 -10.68 1 93.69 82 PRO B C 1
ATOM 1537 O O . PRO B 1 82 ? -0.493 -1.677 -10.562 1 93.69 82 PRO B O 1
ATOM 1540 N N . GLN B 1 83 ? -1.494 -3.434 -11.523 1 91.12 83 GLN B N 1
ATOM 1541 C CA . GLN B 1 83 ? -2.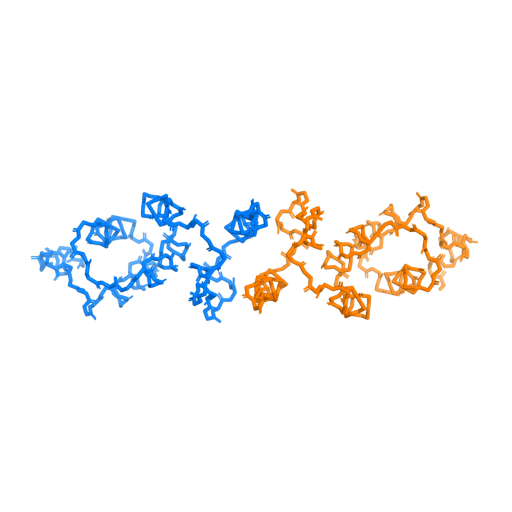32 -2.551 -12.344 1 91.12 83 GLN B CA 1
ATOM 1542 C C . GLN B 1 83 ? -3.361 -1.828 -11.492 1 91.12 83 GLN B C 1
ATOM 1544 O O . GLN B 1 83 ? -3.578 -0.626 -11.664 1 91.12 83 GLN B O 1
ATOM 1549 N N . ASP B 1 84 ? -3.922 -2.57 -10.617 1 95.56 84 ASP B N 1
ATOM 1550 C CA . ASP B 1 84 ? -4.883 -2.023 -9.664 1 95.56 84 ASP B CA 1
ATOM 1551 C C . ASP B 1 84 ? -4.312 -2.027 -8.25 1 95.56 84 ASP B C 1
ATOM 1553 O O . ASP B 1 84 ? -4.02 -3.088 -7.695 1 95.56 84 ASP B O 1
ATOM 1557 N N . ALA B 1 85 ? -4.23 -0.858 -7.656 1 96.75 85 ALA B N 1
ATOM 1558 C CA . ALA B 1 85 ? -3.67 -0.717 -6.312 1 96.75 85 ALA B CA 1
ATOM 1559 C C . ALA B 1 85 ? -4.453 -1.547 -5.301 1 96.75 85 ALA B C 1
ATOM 1561 O O . ALA B 1 85 ? -3.906 -1.976 -4.281 1 96.75 85 ALA B O 1
ATOM 1562 N N . HIS B 1 86 ? -5.699 -1.817 -5.598 1 96.44 86 HIS B N 1
ATOM 1563 C CA . HIS B 1 86 ? -6.582 -2.502 -4.66 1 96.44 86 HIS B CA 1
ATOM 1564 C C . HIS B 1 86 ? -6.375 -4.012 -4.707 1 96.44 86 HIS B C 1
ATOM 1566 O O . HIS B 1 86 ? -6.969 -4.75 -3.92 1 96.44 86 HIS B O 1
ATOM 1572 N N . ASP B 1 87 ? -5.496 -4.387 -5.625 1 95.19 87 ASP B N 1
ATOM 1573 C CA . ASP B 1 87 ? -5.188 -5.812 -5.691 1 95.19 87 ASP B CA 1
ATOM 1574 C C . ASP B 1 87 ? -4.352 -6.25 -4.488 1 95.19 87 ASP B C 1
ATOM 1576 O O . ASP B 1 87 ? -4.312 -7.434 -4.156 1 95.19 87 ASP B O 1
ATOM 1580 N N . TYR B 1 88 ? -3.686 -5.32 -3.949 1 96.81 88 TYR B N 1
ATOM 1581 C CA . TYR B 1 88 ? -2.926 -5.586 -2.732 1 96.81 88 TYR B CA 1
ATOM 1582 C C . TYR B 1 88 ? -3.67 -5.078 -1.503 1 96.81 88 TYR B C 1
ATOM 1584 O O . TYR B 1 88 ? -4.27 -4 -1.534 1 96.81 88 TYR B O 1
ATOM 1592 N N . SER B 1 89 ? -3.68 -5.805 -0.493 1 96.31 89 SER B N 1
ATOM 1593 C CA . SER B 1 89 ? -4.207 -5.309 0.774 1 96.31 89 SER B CA 1
ATOM 1594 C C . SER B 1 89 ? -3.268 -4.281 1.398 1 96.31 89 SER B C 1
ATOM 1596 O O . SER B 1 89 ? -2.074 -4.254 1.092 1 96.31 89 SER B O 1
ATOM 1598 N N . PRO B 1 90 ? -3.793 -3.473 2.299 1 96.62 90 PRO B N 1
ATOM 1599 C CA . PRO B 1 90 ? -2.904 -2.541 2.998 1 96.62 90 PRO B CA 1
ATOM 1600 C C . PRO B 1 90 ? -1.75 -3.246 3.707 1 96.62 90 PRO B C 1
ATOM 1602 O O . PRO B 1 90 ? -0.619 -2.754 3.693 1 96.62 90 PRO B O 1
ATOM 1605 N N . ASP B 1 91 ? -2.01 -4.375 4.289 1 96.75 91 ASP B N 1
ATOM 1606 C CA . ASP B 1 91 ? -0.955 -5.129 4.961 1 96.75 91 ASP B CA 1
ATOM 1607 C C . ASP B 1 91 ? 0.102 -5.598 3.965 1 96.75 91 ASP B C 1
ATOM 1609 O O . ASP B 1 91 ? 1.297 -5.582 4.266 1 96.75 91 ASP B O 1
ATOM 1613 N N . ASP B 1 92 ? -0.348 -6.035 2.816 1 96.88 92 ASP B N 1
ATOM 1614 C CA . ASP B 1 92 ? 0.593 -6.434 1.774 1 96.88 92 ASP B CA 1
ATOM 1615 C C . ASP B 1 92 ? 1.454 -5.25 1.331 1 96.88 92 ASP B C 1
ATOM 1617 O O . ASP B 1 92 ? 2.67 -5.387 1.177 1 96.88 92 ASP B O 1
ATOM 1621 N N . TRP B 1 93 ? 0.809 -4.137 1.121 1 97.5 93 TRP B N 1
ATOM 1622 C CA . TRP B 1 93 ? 1.53 -2.924 0.747 1 97.5 93 TRP B CA 1
ATOM 1623 C C . TRP B 1 93 ? 2.582 -2.57 1.792 1 97.5 93 TRP B C 1
ATOM 1625 O O . TRP B 1 93 ? 3.723 -2.246 1.45 1 97.5 93 TRP B O 1
ATOM 1635 N N . LYS B 1 94 ? 2.238 -2.57 2.984 1 97.25 94 LYS B N 1
ATOM 1636 C CA . LYS B 1 94 ? 3.176 -2.227 4.051 1 97.25 94 LYS B CA 1
ATOM 1637 C C . LYS B 1 94 ? 4.348 -3.199 4.086 1 97.25 94 LYS B C 1
ATOM 1639 O O . LYS B 1 94 ? 5.5 -2.787 4.242 1 97.25 94 LYS B O 1
ATOM 1644 N N . GLU B 1 95 ? 4.035 -4.477 3.992 1 96.25 95 GLU B N 1
ATOM 1645 C CA . GLU B 1 95 ? 5.102 -5.473 3.969 1 96.25 95 GLU B CA 1
ATOM 1646 C C . GLU B 1 95 ? 6.059 -5.234 2.805 1 96.25 95 GLU B C 1
ATOM 1648 O O . GLU B 1 95 ? 7.277 -5.301 2.973 1 96.25 95 GLU B O 1
ATOM 1653 N N . LEU B 1 96 ? 5.477 -4.984 1.64 1 95.88 96 LEU B N 1
ATOM 1654 C CA . LEU B 1 96 ? 6.266 -4.719 0.444 1 95.88 96 LEU B CA 1
ATOM 1655 C C . LEU B 1 96 ? 7.117 -3.467 0.624 1 95.88 96 LEU B C 1
ATOM 1657 O O . LEU B 1 96 ? 8.312 -3.479 0.329 1 95.88 96 LEU B O 1
ATOM 1661 N N . PHE B 1 97 ? 6.559 -2.418 1.116 1 96.06 97 PHE B N 1
ATOM 1662 C CA . PHE B 1 97 ? 7.23 -1.152 1.375 1 96.06 97 PHE B CA 1
ATOM 1663 C C . PHE B 1 97 ? 8.367 -1.338 2.379 1 96.06 97 PHE B C 1
ATOM 1665 O O . PHE B 1 97 ? 9.484 -0.882 2.148 1 96.06 97 PHE B O 1
ATOM 1672 N N . ASP B 1 98 ? 8.094 -1.979 3.461 1 95.62 98 ASP B N 1
ATOM 1673 C CA . ASP B 1 98 ? 9.109 -2.211 4.48 1 95.62 98 ASP B CA 1
ATOM 1674 C C . ASP B 1 98 ? 10.273 -3.025 3.92 1 95.62 98 ASP B C 1
ATOM 1676 O O . ASP B 1 98 ? 11.43 -2.791 4.273 1 95.62 98 ASP B O 1
ATOM 1680 N N . LYS B 1 99 ? 10.023 -3.951 3.039 1 95.06 99 LYS B N 1
ATOM 1681 C CA . LYS B 1 99 ? 11.055 -4.781 2.426 1 95.06 99 LYS B CA 1
ATOM 1682 C C . LYS B 1 99 ? 11.992 -3.947 1.558 1 95.06 99 LYS B C 1
ATOM 1684 O O . LYS B 1 99 ? 13.211 -4.039 1.687 1 95.06 99 LYS B O 1
ATOM 1689 N N . ILE B 1 100 ? 11.445 -3.143 0.705 1 94.69 100 ILE B N 1
ATOM 1690 C CA . ILE B 1 100 ? 12.281 -2.387 -0.22 1 94.69 100 ILE B CA 1
ATOM 1691 C C . ILE B 1 100 ? 13.062 -1.323 0.545 1 94.69 100 ILE B C 1
ATOM 1693 O O . ILE B 1 100 ? 14.227 -1.05 0.226 1 94.69 100 ILE B O 1
ATOM 1697 N N . VAL B 1 101 ? 12.461 -0.709 1.567 1 93.81 101 VAL B N 1
ATOM 1698 C CA . VAL B 1 101 ? 13.133 0.319 2.361 1 93.81 101 VAL B CA 1
ATOM 1699 C C . VAL B 1 101 ? 14.297 -0.297 3.135 1 93.81 101 VAL B C 1
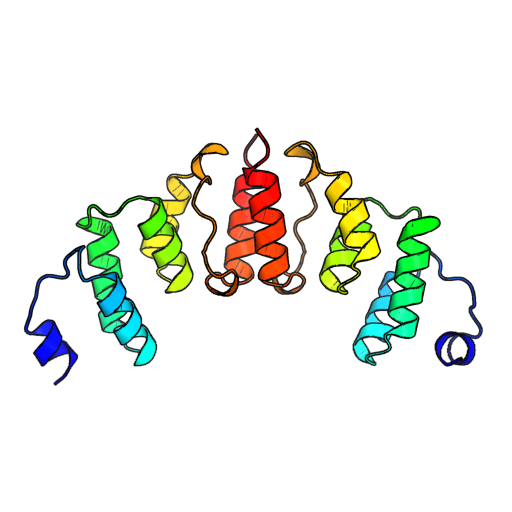ATOM 1701 O O . VAL B 1 101 ? 15.32 0.351 3.344 1 93.81 101 VAL B O 1
ATOM 1704 N N . SER B 1 102 ? 14.086 -1.49 3.467 1 92.12 102 SER B N 1
ATOM 1705 C CA . SER B 1 102 ? 15.117 -2.156 4.262 1 92.12 102 SER B CA 1
ATOM 1706 C C . SER B 1 102 ? 16.312 -2.543 3.408 1 92.12 102 SER B C 1
ATOM 1708 O O . SER B 1 102 ? 17.391 -2.844 3.934 1 92.12 102 SER B O 1
ATOM 1710 N N . LEU B 1 103 ? 15.984 -2.447 2.164 1 86.19 103 LEU B N 1
ATOM 1711 C CA . LEU B 1 103 ? 17.078 -2.84 1.287 1 86.19 103 LEU B CA 1
ATOM 1712 C C . LEU B 1 103 ? 18.094 -1.712 1.154 1 86.19 103 LEU B C 1
ATOM 1714 O O . LEU B 1 103 ? 17.734 -0.534 1.182 1 86.19 103 LEU B O 1
ATOM 1718 N N . LYS B 1 104 ? 19.391 -1.767 1.49 1 66.81 104 LYS B N 1
ATOM 1719 C CA . LYS B 1 104 ? 20.531 -0.866 1.368 1 66.81 104 LYS B CA 1
ATOM 1720 C C . LYS B 1 104 ? 21.062 -0.855 -0.058 1 66.81 104 LYS B C 1
ATOM 1722 O O . LYS B 1 104 ? 21.125 -1.897 -0.713 1 66.81 104 LYS B O 1
#

Radius of gyration: 21.85 Å; Cα contacts (8 Å, |Δi|>4): 197; chains: 2; bounding box: 41×63×41 Å

InterPro domains:
  IPR011333 SKP1/BTB/POZ domain superfamily [G3DSA:3.30.710.10] (1-78)
  IPR052664 BTB and MATH domain-containing protein [PTHR22743] (2-103)

Solvent-accessible surface area (backbone atoms only — not comparable to full-atom values): 12139 Å² total; per-residue (Å²): 108,65,57,51,71,50,47,60,62,76,76,88,43,76,92,47,46,67,62,51,44,52,52,26,59,73,68,66,35,63,70,57,47,51,51,51,46,51,40,57,64,75,68,47,80,70,54,70,50,56,53,42,48,50,14,52,53,68,67,32,63,69,52,36,53,59,47,56,72,68,56,77,53,69,74,64,52,60,75,53,70,62,92,50,43,75,44,39,49,44,62,53,46,45,53,52,50,53,52,58,57,68,50,129,99,63,59,48,58,72,45,74,61,80,70,88,43,76,92,45,46,65,62,51,45,53,52,25,59,72,68,68,36,62,70,54,46,51,51,50,47,50,41,57,63,76,67,47,81,70,54,70,50,56,54,42,48,48,14,51,52,68,66,33,64,71,50,35,51,58,46,56,72,68,57,80,52,71,73,65,53,61,78,51,70,62,95,50,43,76,44,40,50,42,64,54,46,44,53,52,50,54,51,58,58,66,49,129

pLDDT: mean 89.02, std 15.96, range [30.02, 98.0]

Sequence (208 aa):
MFLELVYGISVVEDEKISELLKLADFFNCQTAIDRCEEFLFFRSHQPFEFKFQTALKYKMEKLKVKCYSGLSKNTDFSGLSPQDAHDYSPDDWKELFDKIVSLKMFLELVYGISVVEDEKISELLKLADFFNCQTAIDRCEEFLFFRSHQPFEFKFQTALKYKMEKLKVKCYSGLSKNTDFSGLSPQDAHDYSPDDWKELFDKIVSLK